Protein AF-A0A061DMD0-F1 (afdb_monomer_lite)

Sequence (232 aa):
MDLEENLESLSLQNSDQSQSRELWRMKVASNVFFIYDDEDGFANAIAQGLCPTPYPYNKVFELLHLGLREYDHKYLNLTGSVAQLRDEDNAKATMVMLHHLEPPILSHAINAVLAKIADAKRISSTVPSIVAPFLVPASKLKLEGGNLTTNSNKLPLYGIQVGPETDASRVIAAKTQKPPLSLQIHYEPLACFLQIVRAANLPTSIIVGQRSQSPFNEALIEDQEVIILWQL

pLDDT: mean 73.11, std 16.77, range [33.31, 92.12]

Structure (mmCIF, N/CA/C/O backbone):
data_AF-A0A061DMD0-F1
#
_entry.id   AF-A0A061DMD0-F1
#
loop_
_atom_site.group_PDB
_atom_site.id
_atom_site.type_symbol
_atom_site.label_atom_id
_atom_site.label_alt_id
_atom_site.label_comp_id
_atom_site.label_asym_id
_atom_site.label_entity_id
_atom_site.label_seq_id
_atom_site.pdbx_PDB_ins_code
_atom_site.Cartn_x
_atom_site.Cartn_y
_atom_site.Cartn_z
_atom_site.occupancy
_atom_site.B_iso_or_equiv
_atom_site.auth_seq_id
_atom_site.auth_comp_id
_atom_site.auth_asym_id
_atom_site.auth_atom_id
_atom_site.pdbx_PDB_model_num
ATOM 1 N N . MET A 1 1 ? 30.995 18.857 -55.456 1.00 42.03 1 MET A N 1
ATOM 2 C CA . MET A 1 1 ? 30.200 19.635 -54.471 1.00 42.03 1 MET A CA 1
ATOM 3 C C . MET A 1 1 ? 28.858 18.954 -54.466 1.00 42.03 1 MET A C 1
ATOM 5 O O . MET A 1 1 ? 27.963 19.316 -55.218 1.00 42.03 1 MET A O 1
ATOM 9 N N . ASP A 1 2 ? 28.837 17.855 -53.731 1.00 39.09 2 ASP A N 1
ATOM 10 C CA . ASP A 1 2 ? 27.902 16.755 -53.887 1.00 39.09 2 ASP A CA 1
ATOM 11 C C . ASP A 1 2 ? 26.799 16.923 -52.850 1.00 39.09 2 ASP A C 1
ATOM 13 O O . ASP A 1 2 ? 27.014 16.739 -51.655 1.00 39.09 2 ASP A O 1
ATOM 17 N N . LEU A 1 3 ? 25.628 17.368 -53.309 1.00 43.28 3 LEU A N 1
ATOM 18 C CA . LEU A 1 3 ? 24.438 17.500 -52.466 1.00 43.28 3 LEU A CA 1
ATOM 19 C C . LEU A 1 3 ? 23.626 16.198 -52.373 1.00 43.28 3 LEU A C 1
ATOM 21 O O . LEU A 1 3 ? 22.746 16.111 -51.523 1.00 43.28 3 LEU A O 1
ATOM 25 N N . GLU A 1 4 ? 23.922 15.184 -53.192 1.00 45.50 4 GLU A N 1
ATOM 26 C CA . GLU A 1 4 ? 23.162 13.923 -53.207 1.00 45.50 4 GLU A CA 1
ATOM 27 C C . GLU A 1 4 ? 23.753 12.836 -52.291 1.00 45.50 4 GLU A C 1
ATOM 29 O O . GLU A 1 4 ? 23.005 12.022 -51.756 1.00 45.50 4 GLU A O 1
ATOM 34 N N . GLU A 1 5 ? 25.052 12.880 -51.974 1.00 46.47 5 GLU A N 1
ATOM 35 C CA . GLU A 1 5 ? 25.692 11.907 -51.064 1.00 46.47 5 GLU A CA 1
ATOM 36 C C . GLU A 1 5 ? 25.329 12.123 -49.576 1.00 46.47 5 GLU A C 1
ATOM 38 O O . GLU A 1 5 ? 25.548 11.262 -48.720 1.00 46.47 5 GLU A O 1
ATOM 43 N N . ASN A 1 6 ? 24.722 13.270 -49.252 1.00 43.00 6 ASN A N 1
ATOM 44 C CA . ASN A 1 6 ? 24.356 13.646 -47.883 1.00 43.00 6 ASN A CA 1
ATOM 45 C C . ASN A 1 6 ? 22.937 13.195 -47.479 1.00 43.00 6 ASN A C 1
ATOM 47 O O . ASN A 1 6 ? 22.573 13.258 -46.307 1.00 43.00 6 ASN A O 1
ATOM 51 N N . LEU A 1 7 ? 22.114 12.742 -48.433 1.00 41.22 7 LEU A N 1
ATOM 52 C CA . LEU A 1 7 ? 20.742 12.294 -48.157 1.00 41.22 7 LEU A CA 1
ATOM 53 C C . LEU A 1 7 ? 20.663 10.795 -47.832 1.00 41.22 7 LEU A C 1
ATOM 55 O O . LEU A 1 7 ? 19.837 10.399 -47.010 1.00 41.22 7 LEU A O 1
ATOM 59 N N . GLU A 1 8 ? 21.562 9.968 -48.373 1.00 43.69 8 GLU A N 1
ATOM 60 C CA . GLU A 1 8 ? 21.640 8.546 -47.995 1.00 43.69 8 GLU A CA 1
ATOM 61 C C . GLU A 1 8 ? 22.365 8.317 -46.659 1.00 43.69 8 GLU A C 1
ATOM 63 O O . GLU A 1 8 ? 22.036 7.390 -45.917 1.00 43.69 8 GLU A O 1
ATOM 68 N N . SER A 1 9 ? 23.271 9.217 -46.272 1.00 41.38 9 SER A N 1
ATOM 69 C CA . SER A 1 9 ? 23.945 9.184 -44.966 1.00 41.38 9 SER A CA 1
ATOM 70 C C . SER A 1 9 ? 23.048 9.644 -43.803 1.00 41.38 9 SER A C 1
ATOM 72 O O . SER A 1 9 ? 23.274 9.238 -42.664 1.00 41.38 9 SER A O 1
ATOM 74 N N . LEU A 1 10 ? 21.965 10.385 -44.077 1.00 38.59 10 LEU A N 1
ATOM 75 C CA . LEU A 1 10 ? 20.919 10.728 -43.094 1.00 38.59 10 LEU A CA 1
ATOM 76 C C . LEU A 1 10 ? 19.815 9.658 -42.971 1.00 38.59 10 LEU A C 1
ATOM 78 O O . LEU A 1 10 ? 19.055 9.646 -41.999 1.00 38.59 10 LEU A O 1
ATOM 82 N N . SER A 1 11 ? 19.733 8.740 -43.935 1.00 42.56 11 SER A N 1
ATOM 83 C CA . SER A 1 11 ? 18.787 7.615 -43.949 1.00 42.56 11 SER A CA 1
ATOM 84 C C . SER A 1 11 ? 19.266 6.444 -43.074 1.00 42.56 11 SER A C 1
ATOM 86 O O . SER A 1 11 ? 18.465 5.798 -42.399 1.00 42.56 11 SER A O 1
ATOM 88 N N . LEU A 1 12 ? 20.584 6.229 -42.980 1.00 39.25 12 LEU A N 1
ATOM 89 C CA . LEU A 1 12 ? 21.189 5.129 -42.211 1.00 39.25 12 LEU A CA 1
ATOM 90 C C . LEU A 1 12 ? 21.507 5.457 -40.739 1.00 39.25 12 LEU A C 1
ATOM 92 O O . LEU A 1 12 ? 21.936 4.576 -40.003 1.00 39.25 12 LEU A O 1
ATOM 96 N N . GLN A 1 13 ? 21.255 6.687 -40.277 1.00 37.31 13 GLN A N 1
ATOM 97 C CA . GLN A 1 13 ? 21.389 7.070 -38.858 1.00 37.31 13 GLN A CA 1
ATOM 98 C C . GLN A 1 13 ? 20.059 7.131 -38.089 1.00 37.31 13 GLN A C 1
ATOM 100 O O . GLN A 1 13 ? 20.053 7.384 -36.886 1.00 37.31 13 GLN A O 1
ATOM 105 N N . ASN A 1 14 ? 18.929 6.839 -38.741 1.00 37.47 14 ASN A N 1
ATOM 106 C CA . ASN A 1 14 ? 17.609 6.838 -38.099 1.00 37.47 14 ASN A CA 1
ATOM 107 C C . ASN A 1 14 ? 17.104 5.442 -37.689 1.00 37.47 14 ASN A C 1
ATOM 109 O O . ASN A 1 14 ? 15.989 5.318 -37.178 1.00 37.47 14 ASN A O 1
ATOM 113 N N . SER A 1 15 ? 17.915 4.388 -37.834 1.00 39.62 15 SER A N 1
ATOM 114 C CA . SER A 1 15 ? 17.539 3.038 -37.391 1.00 39.62 15 SER A CA 1
ATOM 115 C C . SER A 1 15 ? 17.720 2.794 -35.886 1.00 39.62 15 SER A C 1
ATOM 117 O O . SER A 1 15 ? 17.078 1.889 -35.359 1.00 39.62 15 SER A O 1
ATOM 119 N N . ASP A 1 16 ? 18.476 3.633 -35.168 1.00 36.84 16 ASP A N 1
ATOM 120 C CA . ASP A 1 16 ? 18.688 3.476 -33.714 1.00 36.84 16 ASP A CA 1
ATOM 121 C C . ASP A 1 16 ? 17.752 4.330 -32.840 1.00 36.84 16 ASP A C 1
ATOM 123 O O . ASP A 1 16 ? 17.627 4.096 -31.638 1.00 36.84 16 ASP A O 1
ATOM 127 N N . GLN A 1 17 ? 16.990 5.267 -33.417 1.00 36.06 17 GLN A N 1
ATOM 128 C CA . GLN A 1 17 ? 15.976 6.030 -32.666 1.00 36.06 17 GLN A CA 1
ATOM 129 C C . GLN A 1 17 ? 14.610 5.340 -32.570 1.00 36.06 17 GLN A C 1
ATOM 131 O O . GLN A 1 17 ? 13.730 5.817 -31.852 1.00 36.06 17 GLN A O 1
ATOM 136 N N . SER A 1 18 ? 14.432 4.182 -33.211 1.00 34.62 18 SER A N 1
ATOM 137 C CA . SER A 1 18 ? 13.204 3.386 -33.068 1.00 34.62 18 SER A CA 1
ATOM 138 C C . SER A 1 18 ? 13.234 2.415 -31.879 1.00 34.62 18 SER A C 1
ATOM 140 O O . SER A 1 18 ? 12.196 1.858 -31.532 1.00 34.62 18 SER A O 1
ATOM 142 N N . GLN A 1 19 ? 14.376 2.266 -31.192 1.00 35.03 19 GLN A N 1
ATOM 143 C CA . GLN A 1 19 ? 14.466 1.541 -29.913 1.00 35.03 19 GLN A CA 1
ATOM 144 C C . GLN A 1 19 ? 14.279 2.452 -28.683 1.00 35.03 19 GLN A C 1
ATOM 146 O O . GLN A 1 19 ? 14.084 1.964 -27.575 1.00 35.03 19 GLN A O 1
ATOM 151 N N . SER A 1 20 ? 14.222 3.777 -28.868 1.00 38.88 20 SER A N 1
ATOM 152 C CA . SER A 1 20 ? 14.078 4.768 -27.784 1.00 38.88 20 SER A CA 1
ATOM 153 C C . SER A 1 20 ? 12.618 5.183 -27.510 1.00 38.88 20 SER A C 1
ATOM 155 O O . SER A 1 20 ? 12.319 6.303 -27.098 1.00 38.88 20 SER A O 1
ATOM 157 N N . ARG A 1 21 ? 11.671 4.270 -27.762 1.00 33.31 21 ARG A N 1
ATOM 158 C CA . ARG A 1 21 ? 10.257 4.387 -27.356 1.00 33.31 21 ARG A CA 1
ATOM 159 C C . ARG A 1 21 ? 9.753 3.176 -26.573 1.00 33.31 21 ARG A C 1
ATOM 161 O O . ARG A 1 21 ? 8.544 3.028 -26.391 1.00 33.31 21 ARG A O 1
ATOM 168 N N . GLU A 1 22 ? 10.644 2.365 -26.004 1.00 40.41 22 GLU A N 1
ATOM 169 C CA . GLU A 1 22 ? 10.291 1.780 -24.712 1.00 40.41 22 GLU A CA 1
ATOM 170 C C . GLU A 1 22 ? 10.249 2.941 -23.711 1.00 40.41 22 GLU A C 1
ATOM 172 O O . GLU A 1 22 ? 11.231 3.259 -23.050 1.00 40.41 22 GLU A O 1
ATOM 177 N N . LEU A 1 23 ? 9.101 3.635 -23.651 1.00 43.03 23 LEU A N 1
ATOM 178 C CA . LEU A 1 23 ? 8.676 4.366 -22.458 1.00 43.03 23 LEU A CA 1
ATOM 179 C C . LEU A 1 23 ? 9.085 3.488 -21.282 1.00 43.03 23 LEU A C 1
ATOM 181 O O . LEU A 1 23 ? 8.562 2.380 -21.199 1.00 43.03 23 LEU A O 1
ATOM 185 N N . TRP A 1 24 ? 10.050 3.922 -20.466 1.00 48.59 24 TRP A N 1
ATOM 186 C CA . TRP A 1 24 ? 10.548 3.159 -19.324 1.00 48.59 24 TRP A CA 1
ATOM 187 C C . TRP A 1 24 ? 9.355 2.667 -18.501 1.00 48.59 24 TRP A C 1
ATOM 189 O O . TRP A 1 24 ? 8.771 3.414 -17.716 1.00 48.59 24 TRP A O 1
ATOM 199 N N . ARG A 1 25 ? 8.926 1.424 -18.741 1.00 65.62 25 ARG A N 1
ATOM 200 C CA . ARG A 1 25 ? 7.822 0.824 -18.004 1.00 65.62 25 ARG A CA 1
ATOM 201 C C . ARG A 1 25 ? 8.434 0.214 -16.773 1.00 65.62 25 ARG A C 1
ATOM 203 O O . ARG A 1 25 ? 9.272 -0.684 -16.873 1.00 65.62 25 ARG A O 1
ATOM 210 N N . MET A 1 26 ? 7.975 0.703 -15.629 1.00 77.44 26 MET A N 1
ATOM 211 C CA . MET A 1 26 ? 8.241 0.094 -14.339 1.00 77.44 26 MET A CA 1
ATOM 212 C C . MET A 1 26 ? 8.029 -1.417 -14.452 1.00 77.44 26 MET A C 1
ATOM 214 O O . MET A 1 26 ? 7.045 -1.868 -15.043 1.00 77.44 26 MET A O 1
ATOM 218 N N . LYS A 1 27 ? 8.967 -2.200 -13.923 1.00 83.38 27 LYS A N 1
ATOM 219 C CA . LYS A 1 27 ? 8.805 -3.649 -13.800 1.00 83.38 27 LYS A CA 1
ATOM 220 C C . LYS A 1 27 ? 8.350 -3.966 -12.382 1.00 83.38 27 LYS A C 1
ATOM 222 O O . LYS A 1 27 ? 8.908 -3.417 -11.433 1.00 83.38 27 LYS A O 1
ATOM 227 N N . VAL A 1 28 ? 7.362 -4.844 -12.231 1.00 85.94 28 VAL A N 1
ATOM 228 C CA . VAL A 1 28 ? 6.838 -5.222 -10.907 1.00 85.94 28 VAL A CA 1
ATOM 229 C C . VAL A 1 28 ? 6.755 -6.734 -10.740 1.00 85.94 28 VAL A C 1
ATOM 231 O O . VAL A 1 28 ? 6.396 -7.469 -11.667 1.00 85.94 28 VAL A O 1
ATOM 234 N N . ALA A 1 29 ? 7.110 -7.193 -9.543 1.00 86.94 29 ALA A N 1
ATOM 235 C CA . ALA A 1 29 ? 6.880 -8.555 -9.083 1.00 86.94 29 ALA A CA 1
ATOM 236 C C . ALA A 1 29 ? 5.398 -8.774 -8.738 1.00 86.94 29 ALA A C 1
ATOM 238 O O . ALA A 1 29 ? 4.615 -7.829 -8.657 1.00 86.94 29 ALA A O 1
ATOM 239 N N . SER A 1 30 ? 5.021 -10.027 -8.480 1.00 86.75 30 SER A N 1
ATOM 240 C CA . SER A 1 30 ? 3.661 -10.373 -8.050 1.00 86.75 30 SER A CA 1
ATOM 241 C C . SER A 1 30 ? 3.287 -9.790 -6.688 1.00 86.75 30 SER A C 1
ATOM 243 O O . SER A 1 30 ? 2.110 -9.582 -6.432 1.00 86.75 30 SER A O 1
ATOM 245 N N . ASN A 1 31 ? 4.268 -9.539 -5.817 1.00 88.44 31 ASN A N 1
ATOM 246 C CA . ASN A 1 31 ? 4.056 -8.909 -4.518 1.00 88.44 31 ASN A CA 1
ATOM 247 C C . ASN A 1 31 ? 4.646 -7.504 -4.550 1.00 88.44 31 ASN A C 1
ATOM 249 O O . ASN A 1 31 ? 5.860 -7.338 -4.710 1.00 88.44 31 ASN A O 1
ATOM 253 N N . VAL A 1 32 ? 3.789 -6.504 -4.399 1.00 90.50 32 VAL A N 1
ATOM 254 C CA . VAL A 1 32 ? 4.171 -5.097 -4.387 1.00 90.50 32 VAL A CA 1
ATOM 255 C C . VAL A 1 32 ? 3.922 -4.533 -2.994 1.00 90.50 32 VAL A C 1
ATOM 257 O O . VAL A 1 32 ? 2.808 -4.598 -2.497 1.00 90.50 32 VAL A O 1
ATOM 260 N N . PHE A 1 33 ? 4.939 -3.970 -2.356 1.00 91.06 33 PHE A N 1
ATOM 261 C CA . PHE A 1 33 ? 4.812 -3.257 -1.090 1.00 91.06 33 PHE A CA 1
ATOM 262 C C . PHE A 1 33 ? 4.762 -1.762 -1.380 1.00 91.06 33 PHE A C 1
ATOM 264 O O . PHE A 1 33 ? 5.771 -1.183 -1.778 1.00 91.06 33 PHE A O 1
ATOM 271 N N . PHE A 1 34 ? 3.597 -1.143 -1.216 1.00 91.69 34 PHE A N 1
ATOM 272 C CA . PHE A 1 34 ? 3.473 0.310 -1.250 1.00 91.69 34 PHE A CA 1
ATOM 273 C C . PHE A 1 34 ? 3.799 0.846 0.142 1.00 91.69 34 PHE A C 1
ATOM 275 O O . PHE A 1 34 ? 3.091 0.545 1.098 1.00 91.69 34 PHE A O 1
ATOM 282 N N . ILE A 1 35 ? 4.870 1.619 0.262 1.00 89.81 35 ILE A N 1
ATOM 283 C CA . ILE A 1 35 ? 5.327 2.166 1.536 1.00 89.81 35 ILE A CA 1
ATOM 284 C C . ILE A 1 35 ? 5.194 3.681 1.482 1.00 89.81 35 ILE A C 1
ATOM 286 O O . ILE A 1 35 ? 5.785 4.338 0.625 1.00 89.81 35 ILE A O 1
ATOM 290 N N . TYR A 1 36 ? 4.414 4.224 2.405 1.00 88.81 36 TYR A N 1
ATOM 291 C CA . TYR A 1 36 ? 4.352 5.657 2.637 1.00 88.81 36 TYR A CA 1
ATOM 292 C C . TYR A 1 36 ? 5.439 6.046 3.634 1.00 88.81 36 TYR A C 1
ATOM 294 O O . TYR A 1 36 ? 5.498 5.455 4.706 1.00 88.81 36 TYR A O 1
ATOM 302 N N . ASP A 1 37 ? 6.300 6.988 3.263 1.00 84.56 37 ASP A N 1
ATOM 303 C CA . ASP A 1 37 ? 7.377 7.507 4.108 1.00 84.56 37 ASP A CA 1
ATOM 304 C C . ASP A 1 37 ? 6.797 8.454 5.163 1.00 84.56 37 ASP A C 1
ATOM 306 O O . ASP A 1 37 ? 6.599 9.638 4.897 1.00 84.56 37 ASP A O 1
ATOM 310 N N . ASP A 1 38 ? 6.445 7.910 6.328 1.00 77.94 38 ASP A N 1
ATOM 311 C CA . ASP A 1 38 ? 6.005 8.697 7.480 1.00 77.94 38 ASP A CA 1
ATOM 312 C C . ASP A 1 38 ? 7.178 9.334 8.241 1.00 77.94 38 ASP A C 1
ATOM 314 O O . ASP A 1 38 ? 8.321 8.876 8.192 1.00 77.94 38 ASP A O 1
ATOM 318 N N . GLU A 1 39 ? 6.878 10.406 8.977 1.00 74.69 39 GLU A N 1
ATOM 319 C CA . GLU A 1 39 ? 7.860 11.117 9.808 1.00 74.69 39 GLU A CA 1
ATOM 320 C C . GLU A 1 39 ? 8.399 10.252 10.964 1.00 74.69 39 GLU A C 1
ATOM 322 O O . GLU A 1 39 ? 9.491 10.508 11.474 1.00 74.69 39 GLU A O 1
ATOM 327 N N . ASP A 1 40 ? 7.666 9.200 11.341 1.00 72.44 40 ASP A N 1
ATOM 328 C CA . ASP A 1 40 ? 7.983 8.298 12.452 1.00 72.44 40 ASP A CA 1
ATOM 329 C C . ASP A 1 40 ? 9.009 7.211 12.069 1.00 72.44 40 ASP A C 1
ATOM 331 O O . ASP A 1 40 ? 9.483 6.447 12.919 1.00 72.44 40 ASP A O 1
ATOM 335 N N . GLY A 1 41 ? 9.395 7.138 10.790 1.00 78.69 41 GLY A N 1
ATOM 336 C CA . GLY A 1 41 ? 10.409 6.218 10.280 1.00 78.69 41 GLY A CA 1
ATOM 337 C C . GLY A 1 41 ? 9.942 4.764 10.163 1.00 78.69 41 GLY A C 1
ATOM 338 O O . GLY A 1 41 ? 10.773 3.866 9.968 1.00 78.69 41 GLY A O 1
ATOM 339 N N . PHE A 1 42 ? 8.636 4.499 10.242 1.00 81.62 42 PHE A N 1
ATOM 340 C CA . PHE A 1 42 ? 8.084 3.151 10.095 1.00 81.62 42 PHE A CA 1
ATOM 341 C C . PHE A 1 42 ? 8.305 2.608 8.677 1.00 81.62 42 PHE A C 1
ATOM 343 O O . PHE A 1 42 ? 8.670 1.441 8.504 1.00 81.62 42 PHE A O 1
ATOM 350 N N . ALA A 1 43 ? 8.240 3.478 7.671 1.00 81.38 43 ALA A N 1
ATOM 351 C CA . ALA A 1 43 ? 8.640 3.173 6.300 1.00 81.38 43 ALA A CA 1
ATOM 352 C C . ALA A 1 43 ? 10.060 2.608 6.188 1.00 81.38 43 ALA A C 1
ATOM 354 O O . ALA A 1 43 ? 10.290 1.587 5.532 1.00 81.38 43 ALA A O 1
ATOM 355 N N . ASN A 1 44 ? 11.016 3.250 6.861 1.00 81.94 44 ASN A N 1
ATOM 356 C CA . ASN A 1 44 ? 12.408 2.818 6.884 1.00 81.94 44 ASN A CA 1
ATOM 357 C C . ASN A 1 44 ? 12.558 1.476 7.619 1.00 81.94 44 ASN A C 1
ATOM 359 O O . ASN A 1 44 ? 13.293 0.605 7.155 1.00 81.94 44 ASN A O 1
ATOM 363 N N . ALA A 1 45 ? 11.820 1.265 8.714 1.00 83.81 45 ALA A N 1
ATOM 364 C CA . ALA A 1 45 ? 11.815 -0.009 9.434 1.00 83.81 45 ALA A CA 1
ATOM 365 C C . ALA A 1 45 ? 11.291 -1.168 8.565 1.00 83.81 45 ALA A C 1
ATOM 367 O O . ALA A 1 45 ? 11.914 -2.232 8.523 1.00 83.81 45 ALA A O 1
ATOM 368 N N . ILE A 1 46 ? 10.201 -0.962 7.815 1.00 81.88 46 ILE A N 1
ATOM 369 C CA . ILE A 1 46 ? 9.694 -1.959 6.859 1.00 81.88 46 ILE A CA 1
ATOM 370 C C . ILE A 1 46 ? 10.711 -2.189 5.743 1.00 81.88 46 ILE A C 1
ATOM 372 O O . ILE A 1 46 ? 11.018 -3.336 5.422 1.00 81.88 46 ILE A O 1
ATOM 376 N N . ALA A 1 47 ? 11.265 -1.118 5.170 1.00 78.94 47 ALA A N 1
ATOM 377 C CA . ALA A 1 47 ? 12.258 -1.223 4.109 1.00 78.94 47 ALA A CA 1
ATOM 378 C C . ALA A 1 47 ? 13.488 -2.031 4.553 1.00 78.94 47 ALA A C 1
ATOM 380 O O . ALA A 1 47 ? 13.991 -2.845 3.778 1.00 78.94 47 ALA A O 1
ATOM 381 N N . GLN A 1 48 ? 13.943 -1.853 5.796 1.00 79.00 48 GLN A N 1
ATOM 382 C CA . GLN A 1 48 ? 15.020 -2.646 6.390 1.00 79.00 48 GLN A CA 1
ATOM 383 C C . GLN A 1 48 ? 14.600 -4.094 6.654 1.00 79.00 48 GLN A C 1
ATOM 385 O O . GLN A 1 48 ? 15.336 -5.009 6.296 1.00 79.00 48 GLN A O 1
ATOM 390 N N . GLY A 1 49 ? 13.411 -4.327 7.216 1.00 77.06 49 GLY A N 1
ATOM 391 C CA . GLY A 1 49 ? 12.899 -5.677 7.477 1.00 77.06 49 GLY A CA 1
ATOM 392 C C . GLY A 1 49 ? 12.703 -6.508 6.204 1.00 77.06 49 GLY A C 1
ATOM 393 O O . GLY A 1 49 ? 12.962 -7.710 6.198 1.00 77.06 49 GLY A O 1
ATOM 394 N N . LEU A 1 50 ? 12.312 -5.862 5.102 1.00 73.69 50 LEU A N 1
ATOM 395 C CA . LEU A 1 50 ? 12.213 -6.478 3.775 1.00 73.69 50 LEU A CA 1
ATOM 396 C C . LEU A 1 50 ? 13.579 -6.642 3.079 1.00 73.69 50 LEU A C 1
ATOM 398 O O . LEU A 1 50 ? 13.649 -7.285 2.032 1.00 73.69 50 LEU A O 1
ATOM 402 N N . CYS A 1 51 ? 14.659 -6.097 3.650 1.00 68.75 51 CYS A N 1
ATOM 403 C CA . CYS A 1 51 ? 16.034 -6.207 3.158 1.00 68.75 51 CYS A CA 1
ATOM 404 C C . CYS A 1 51 ? 16.926 -6.958 4.172 1.00 68.75 51 CYS A C 1
ATOM 406 O O . CYS A 1 51 ? 17.778 -6.337 4.811 1.00 68.75 51 CYS A O 1
ATOM 408 N N . PRO A 1 52 ? 16.775 -8.285 4.341 1.00 59.16 52 PRO A N 1
ATOM 409 C CA . PRO A 1 52 ? 17.569 -9.025 5.314 1.00 59.16 52 PRO A CA 1
ATOM 410 C C . PRO A 1 52 ? 19.058 -9.016 4.941 1.00 59.16 52 PRO A C 1
ATOM 412 O O . PRO A 1 52 ? 19.450 -9.408 3.841 1.00 59.16 52 PRO A O 1
ATOM 415 N N . THR A 1 53 ? 19.903 -8.604 5.886 1.00 57.03 53 THR A N 1
ATOM 416 C CA . THR A 1 53 ? 21.356 -8.803 5.829 1.00 57.03 53 THR A CA 1
ATOM 417 C C . THR A 1 53 ? 21.762 -10.019 6.673 1.00 57.03 53 THR A C 1
ATOM 419 O O . THR A 1 53 ? 21.297 -10.102 7.812 1.00 57.03 53 THR A O 1
ATOM 422 N N . PRO A 1 54 ? 22.662 -10.912 6.199 1.00 58.94 54 PRO A N 1
ATOM 423 C CA . PRO A 1 54 ? 23.415 -10.850 4.940 1.00 58.94 54 PRO A CA 1
ATOM 424 C C . PRO A 1 54 ? 22.957 -11.886 3.877 1.00 58.94 54 PRO A C 1
ATOM 426 O O . PRO A 1 54 ? 22.911 -13.070 4.180 1.00 58.94 54 PRO A O 1
ATOM 429 N N . TYR A 1 55 ? 22.751 -11.430 2.624 1.00 56.62 55 TYR A N 1
ATOM 430 C CA . TYR A 1 55 ? 22.636 -12.178 1.335 1.00 56.62 55 TYR A CA 1
ATOM 431 C C . TYR A 1 55 ? 21.496 -13.230 1.176 1.00 56.62 55 TYR A C 1
ATOM 433 O O . TYR A 1 55 ? 21.092 -13.834 2.164 1.00 56.62 55 TYR A O 1
ATOM 441 N N . PRO A 1 56 ? 20.937 -13.481 -0.047 1.00 56.12 56 PRO A N 1
ATOM 442 C CA . PRO A 1 56 ? 21.504 -13.257 -1.387 1.00 56.12 56 PRO A CA 1
ATOM 443 C C . PRO A 1 56 ? 20.731 -12.286 -2.308 1.00 56.12 56 PRO A C 1
ATOM 445 O O . PRO A 1 56 ? 20.861 -12.366 -3.527 1.00 56.12 56 PRO A O 1
ATOM 448 N N . TYR A 1 57 ? 19.909 -11.382 -1.772 1.00 61.19 57 TYR A N 1
ATOM 449 C CA . TYR A 1 57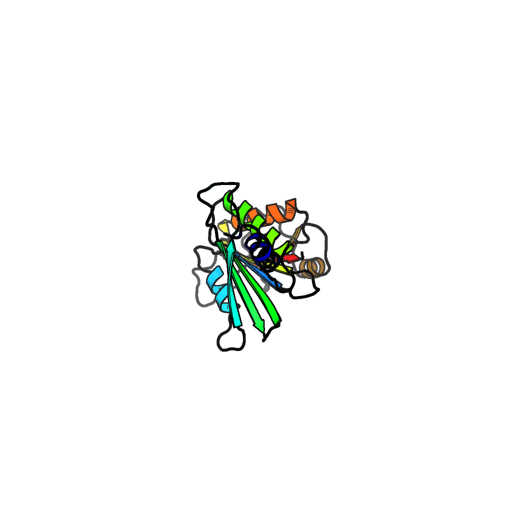 ? 19.049 -10.556 -2.624 1.00 61.19 57 TYR A CA 1
ATOM 450 C C . TYR A 1 57 ? 19.736 -9.286 -3.146 1.00 61.19 57 TYR A C 1
ATOM 452 O O . TYR A 1 57 ? 20.262 -8.489 -2.368 1.00 61.19 57 TYR A O 1
ATOM 460 N N . ASN A 1 58 ? 19.668 -9.053 -4.461 1.00 63.06 58 ASN A N 1
ATOM 461 C CA . ASN A 1 58 ? 20.135 -7.807 -5.078 1.00 63.06 58 ASN A CA 1
ATOM 462 C C . ASN A 1 58 ? 19.044 -6.732 -5.004 1.00 63.06 58 ASN A C 1
ATOM 464 O O . ASN A 1 58 ? 17.911 -6.975 -5.428 1.00 63.06 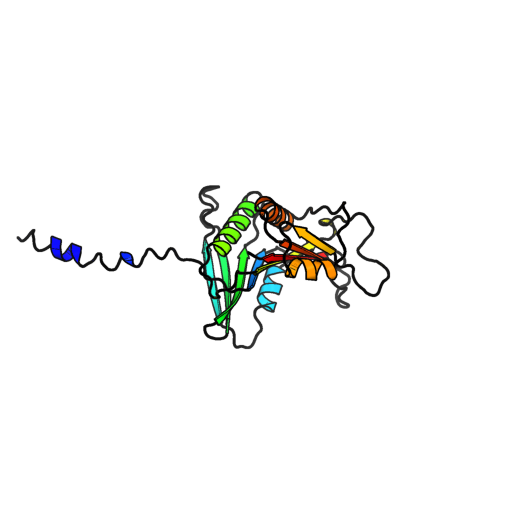58 ASN A O 1
ATOM 468 N N . LYS A 1 59 ? 19.399 -5.535 -4.514 1.00 67.19 59 LYS A N 1
ATOM 4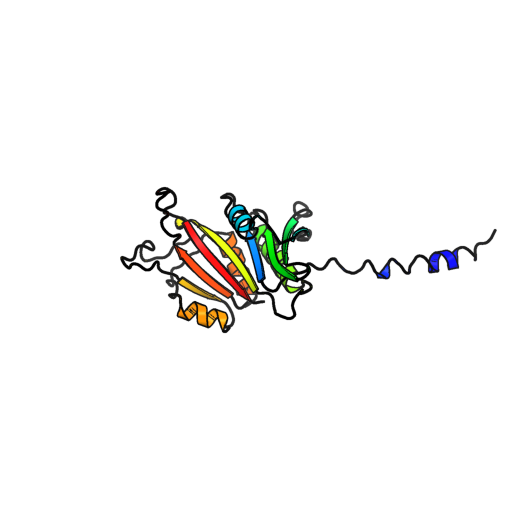69 C CA . LYS A 1 59 ? 18.523 -4.356 -4.513 1.00 67.19 59 LYS A CA 1
ATOM 470 C C . LYS A 1 59 ? 18.803 -3.508 -5.748 1.00 67.19 59 LYS A C 1
ATOM 472 O O . LYS A 1 59 ? 19.868 -2.910 -5.865 1.00 67.19 59 LYS A O 1
ATOM 477 N N . VAL A 1 60 ? 17.829 -3.429 -6.647 1.00 69.31 60 VAL A N 1
ATOM 478 C CA . VAL A 1 60 ? 17.852 -2.466 -7.758 1.00 69.31 60 VAL A CA 1
ATOM 479 C C . VAL A 1 60 ? 17.007 -1.272 -7.350 1.00 69.31 60 VAL A C 1
ATOM 481 O O . VAL A 1 60 ? 15.822 -1.451 -7.082 1.00 69.31 60 VAL A O 1
ATOM 484 N N . PHE A 1 61 ? 17.629 -0.096 -7.257 1.00 72.06 61 PHE A N 1
ATOM 485 C CA . PHE A 1 61 ? 16.957 1.162 -6.948 1.00 72.06 61 PHE A CA 1
ATOM 486 C C . PHE A 1 61 ? 16.676 1.932 -8.235 1.00 72.06 61 PHE A C 1
ATOM 488 O O . PHE A 1 61 ? 17.589 2.180 -9.023 1.00 72.06 61 PHE A O 1
ATOM 495 N N . GLU A 1 62 ? 15.427 2.337 -8.421 1.00 77.81 62 GLU A N 1
ATOM 496 C CA . GLU A 1 62 ? 14.988 3.156 -9.545 1.00 77.81 62 GLU A CA 1
ATOM 497 C C . GLU A 1 62 ? 14.176 4.347 -9.032 1.00 77.81 62 GLU A C 1
ATOM 499 O O . GLU A 1 62 ? 13.396 4.235 -8.083 1.00 77.81 62 GLU A O 1
ATOM 504 N N . LEU A 1 63 ? 14.358 5.503 -9.666 1.00 78.75 63 LEU A N 1
ATOM 505 C CA . LEU A 1 63 ? 13.598 6.708 -9.358 1.00 78.75 63 LEU A CA 1
ATOM 506 C C . LEU A 1 63 ? 12.252 6.662 -10.093 1.00 78.75 63 LEU A C 1
ATOM 508 O O . LEU A 1 63 ? 12.205 6.481 -11.311 1.00 78.75 63 LEU A O 1
ATOM 512 N N . LEU A 1 64 ? 11.150 6.851 -9.370 1.00 80.75 64 LEU A N 1
ATOM 513 C CA . LEU A 1 64 ? 9.805 6.819 -9.939 1.00 80.75 64 LEU A CA 1
ATOM 514 C C . LEU A 1 64 ? 9.295 8.235 -10.187 1.00 80.75 64 LEU A C 1
ATOM 516 O O . LEU A 1 64 ? 8.785 8.884 -9.278 1.00 80.75 64 LEU A O 1
ATOM 520 N N . HIS A 1 65 ? 9.373 8.707 -11.427 1.00 81.88 65 HIS A N 1
ATOM 521 C CA . HIS A 1 65 ? 8.783 9.993 -11.798 1.00 81.88 65 HIS A CA 1
ATOM 522 C C . HIS A 1 65 ? 7.255 9.909 -11.798 1.00 81.88 65 HIS A C 1
ATOM 524 O O . HIS A 1 65 ? 6.672 9.196 -12.621 1.00 81.88 65 HIS A O 1
ATOM 530 N N . LEU A 1 66 ? 6.602 10.658 -10.904 1.00 80.75 66 LEU A N 1
ATOM 531 C CA . LEU A 1 66 ? 5.142 10.630 -10.751 1.00 80.75 66 LEU A CA 1
ATOM 532 C C . LEU A 1 66 ? 4.409 11.431 -11.831 1.00 80.75 66 LEU A C 1
ATOM 534 O O . LEU A 1 66 ? 3.246 11.155 -12.102 1.00 80.75 66 LEU A O 1
ATOM 538 N N . GLY A 1 67 ? 5.095 12.365 -12.497 1.00 73.12 67 GLY A N 1
ATOM 539 C CA . GLY A 1 67 ? 4.546 13.078 -13.653 1.00 73.12 67 GLY A CA 1
ATOM 540 C C . GLY A 1 67 ? 3.372 14.001 -13.315 1.00 73.12 67 GLY A C 1
ATOM 541 O O . GLY A 1 67 ? 2.526 14.238 -14.165 1.00 73.12 67 GLY A O 1
ATOM 542 N N . LEU A 1 68 ? 3.324 14.561 -12.101 1.00 72.88 68 LEU A N 1
ATOM 543 C CA . LEU A 1 68 ? 2.225 15.413 -11.614 1.00 72.88 68 LEU A CA 1
ATOM 544 C C . LEU A 1 68 ? 2.272 16.861 -12.148 1.00 72.88 68 LEU A C 1
ATOM 546 O O . LEU A 1 68 ? 1.753 17.785 -11.521 1.00 72.88 68 LEU A O 1
ATOM 550 N N . ARG A 1 69 ? 2.889 17.065 -13.320 1.00 65.94 69 ARG A N 1
ATOM 551 C CA . ARG A 1 69 ? 3.108 18.379 -13.949 1.00 65.94 69 ARG A CA 1
ATOM 552 C C . ARG A 1 69 ? 1.806 19.138 -14.199 1.00 65.94 69 ARG A C 1
ATOM 554 O O . ARG A 1 69 ? 1.795 20.362 -14.138 1.00 65.94 69 ARG A O 1
ATOM 561 N N . GLU A 1 70 ? 0.737 18.410 -14.497 1.00 64.06 70 GLU A N 1
ATOM 562 C CA . GLU A 1 70 ? -0.575 18.973 -14.827 1.00 64.06 70 GLU A CA 1
ATOM 563 C C . GLU A 1 70 ? -1.266 19.622 -13.617 1.00 64.06 70 GLU A C 1
ATOM 565 O O . GLU A 1 70 ? -2.172 20.429 -13.801 1.00 64.06 70 GLU A O 1
ATOM 570 N N . TYR A 1 71 ? -0.808 19.329 -12.393 1.00 64.94 71 TYR A N 1
ATOM 571 C CA . TYR A 1 71 ? -1.394 19.857 -11.160 1.00 64.94 71 TYR A CA 1
ATOM 572 C C . TYR A 1 71 ? -0.673 21.105 -10.642 1.00 64.94 71 TYR A C 1
ATOM 574 O O . TYR A 1 71 ? -1.326 22.070 -10.253 1.00 64.94 71 TYR A O 1
ATOM 582 N N . ASP A 1 72 ? 0.664 21.107 -10.632 1.00 64.00 72 ASP A N 1
ATOM 583 C CA . ASP A 1 72 ? 1.472 22.278 -10.278 1.00 64.00 72 ASP A CA 1
ATOM 584 C C . ASP A 1 72 ? 2.923 22.082 -10.749 1.00 64.00 72 ASP A C 1
ATOM 586 O O . ASP A 1 72 ? 3.514 21.008 -10.600 1.00 64.00 72 ASP A O 1
ATOM 590 N N . HIS A 1 73 ? 3.539 23.146 -11.263 1.00 67.38 73 HIS A N 1
ATOM 591 C CA . HIS A 1 73 ? 4.931 23.122 -11.710 1.00 67.38 73 HIS A CA 1
ATOM 592 C C . HIS A 1 73 ? 5.904 22.887 -10.545 1.00 67.38 73 HIS A C 1
ATOM 594 O O . HIS A 1 73 ? 6.992 22.351 -10.765 1.00 67.38 73 HIS A O 1
ATOM 600 N N . LYS A 1 74 ? 5.510 23.204 -9.302 1.00 67.50 74 LYS A N 1
ATOM 601 C CA . LYS A 1 74 ? 6.328 22.933 -8.105 1.00 67.50 74 LYS A CA 1
ATOM 602 C C . LYS A 1 74 ? 6.505 21.438 -7.807 1.00 67.50 74 LYS A C 1
ATOM 604 O O . LYS A 1 74 ? 7.406 21.069 -7.063 1.00 67.50 74 LYS A O 1
ATOM 609 N N . TYR A 1 75 ? 5.691 20.581 -8.424 1.00 66.38 75 TYR A N 1
ATOM 610 C CA . TYR A 1 75 ? 5.718 19.128 -8.245 1.00 66.38 75 TYR A CA 1
ATOM 611 C C . TYR A 1 75 ? 6.306 18.367 -9.434 1.00 66.38 75 TYR A C 1
ATOM 613 O O . TYR A 1 75 ? 6.244 17.138 -9.481 1.00 66.38 75 TYR A O 1
ATOM 621 N N . LEU A 1 76 ? 6.916 19.083 -10.383 1.00 60.97 76 LEU A N 1
ATOM 622 C CA . LEU A 1 76 ? 7.548 18.504 -11.570 1.00 60.97 76 LEU A CA 1
ATOM 623 C C . LEU A 1 76 ? 8.594 17.430 -11.221 1.00 60.97 76 LEU A C 1
ATOM 625 O O . LEU A 1 76 ? 8.739 16.449 -11.946 1.00 60.97 76 LEU A O 1
ATOM 629 N N . ASN A 1 77 ? 9.268 17.603 -10.082 1.00 64.62 77 ASN A N 1
ATOM 630 C CA . ASN A 1 77 ? 10.331 16.724 -9.602 1.00 64.62 77 ASN A CA 1
ATOM 631 C C . ASN A 1 77 ? 9.869 15.784 -8.481 1.00 64.62 77 ASN A C 1
ATOM 633 O O . ASN A 1 77 ? 10.714 15.236 -7.778 1.00 64.62 77 ASN A O 1
ATOM 637 N N . LEU A 1 78 ? 8.555 15.599 -8.283 1.00 72.50 78 LEU A N 1
ATOM 638 C CA . LEU A 1 78 ? 8.085 14.601 -7.328 1.00 72.50 78 LEU A CA 1
ATOM 639 C C . LEU A 1 78 ? 8.462 13.204 -7.812 1.00 72.50 78 LEU A C 1
ATOM 641 O O . LEU A 1 78 ? 7.997 12.714 -8.849 1.00 72.50 78 LEU A O 1
ATOM 645 N N . THR A 1 79 ? 9.322 12.579 -7.023 1.00 73.06 79 THR A N 1
ATOM 646 C CA . THR A 1 79 ? 9.870 11.260 -7.281 1.00 73.06 79 THR A CA 1
ATOM 647 C C . THR A 1 79 ? 9.530 10.348 -6.122 1.00 73.06 79 THR A C 1
ATOM 649 O O . THR A 1 79 ? 9.736 10.716 -4.971 1.00 73.06 79 THR A O 1
ATOM 652 N N . GLY A 1 80 ? 9.023 9.161 -6.424 1.00 82.25 80 GLY A N 1
ATOM 653 C CA . GLY A 1 80 ? 9.101 8.037 -5.499 1.00 82.25 80 GLY A CA 1
ATOM 654 C C . GLY A 1 80 ? 10.396 7.264 -5.718 1.00 82.25 80 GLY A C 1
ATOM 655 O O . GLY A 1 80 ? 11.190 7.580 -6.612 1.00 82.25 80 GLY A O 1
ATOM 656 N N . SER A 1 81 ? 10.571 6.193 -4.959 1.00 84.06 81 SER A N 1
ATOM 657 C CA . SER A 1 81 ? 11.600 5.203 -5.251 1.00 84.06 81 SER A CA 1
ATOM 658 C C . SER A 1 81 ? 11.014 3.813 -5.400 1.00 84.06 81 SER A C 1
ATOM 660 O O . SER A 1 81 ? 10.021 3.458 -4.769 1.00 84.06 81 SER A O 1
ATOM 662 N N . VAL A 1 82 ? 11.630 3.021 -6.265 1.00 86.19 82 VAL A N 1
ATOM 663 C CA . VAL A 1 82 ? 11.309 1.614 -6.454 1.00 86.19 82 VAL A CA 1
ATOM 664 C C . VAL A 1 82 ? 12.537 0.812 -6.085 1.00 86.19 82 VAL A C 1
ATOM 666 O O . VAL A 1 82 ? 13.632 1.074 -6.573 1.00 86.19 82 VAL A O 1
ATOM 669 N N . ALA A 1 83 ? 12.348 -0.176 -5.225 1.00 85.06 83 ALA A N 1
ATOM 670 C CA . ALA A 1 83 ? 13.359 -1.160 -4.906 1.00 85.06 83 ALA A CA 1
ATOM 671 C C . ALA A 1 83 ? 12.824 -2.553 -5.213 1.00 85.06 83 ALA A C 1
ATOM 673 O O . ALA A 1 83 ? 11.745 -2.926 -4.762 1.00 85.06 83 ALA A O 1
ATOM 674 N N . GLN A 1 84 ? 13.576 -3.348 -5.962 1.00 83.88 84 GLN A N 1
ATOM 675 C CA . GLN A 1 84 ? 13.213 -4.743 -6.204 1.00 83.88 84 GLN A CA 1
ATOM 676 C C . GLN A 1 84 ? 14.053 -5.672 -5.343 1.00 83.88 84 GLN A C 1
ATOM 678 O O . GLN A 1 84 ? 15.272 -5.526 -5.296 1.00 83.88 84 GLN A O 1
ATOM 683 N N . LEU A 1 85 ? 13.391 -6.641 -4.713 1.00 80.25 85 LEU A N 1
ATOM 684 C CA . LEU A 1 85 ? 14.040 -7.765 -4.054 1.00 80.25 85 LEU A CA 1
ATOM 685 C C . LEU A 1 85 ? 14.134 -8.911 -5.062 1.00 80.25 85 LEU A C 1
ATOM 687 O O . LEU A 1 85 ? 13.103 -9.459 -5.471 1.00 80.25 85 LEU A O 1
ATOM 691 N N . ARG A 1 86 ? 15.353 -9.252 -5.483 1.00 76.75 86 ARG A N 1
ATOM 692 C CA . ARG A 1 86 ? 15.594 -10.290 -6.493 1.00 76.75 86 ARG A CA 1
ATOM 693 C C . ARG A 1 86 ? 16.375 -11.463 -5.938 1.00 76.75 86 ARG A C 1
ATOM 695 O O . ARG A 1 86 ? 17.390 -11.261 -5.286 1.00 76.75 86 ARG A O 1
ATOM 702 N N . ASP A 1 87 ? 15.890 -12.656 -6.233 1.00 75.62 87 ASP A N 1
ATOM 703 C CA . ASP A 1 87 ? 16.592 -13.925 -6.069 1.00 75.62 87 ASP A CA 1
ATOM 704 C C . ASP A 1 87 ? 17.149 -14.289 -7.446 1.00 75.62 87 ASP A C 1
ATOM 706 O O . ASP A 1 87 ? 16.377 -14.617 -8.352 1.00 75.62 87 ASP A O 1
ATOM 710 N N . GLU A 1 88 ? 18.453 -14.094 -7.641 1.00 75.00 88 GLU A N 1
ATOM 711 C CA . GLU A 1 88 ? 19.080 -14.101 -8.971 1.00 75.00 88 GLU A CA 1
ATOM 712 C C . GLU A 1 88 ? 18.369 -13.110 -9.927 1.00 75.00 88 GLU A C 1
ATOM 714 O O . GLU A 1 88 ? 18.305 -11.910 -9.637 1.00 75.00 88 GLU A O 1
ATOM 719 N N . ASP A 1 89 ? 17.797 -13.590 -11.037 1.00 70.56 89 ASP A N 1
ATOM 720 C CA . ASP A 1 89 ? 17.030 -12.783 -12.001 1.00 70.56 89 ASP A CA 1
ATOM 721 C C . ASP A 1 89 ? 15.524 -12.703 -11.683 1.00 70.56 89 ASP A C 1
ATOM 723 O O . ASP A 1 89 ? 14.779 -11.947 -12.318 1.00 70.56 89 ASP A O 1
ATOM 727 N N . ASN A 1 90 ? 15.052 -13.440 -10.674 1.00 73.56 90 ASN A N 1
ATOM 728 C CA . ASN A 1 90 ? 13.637 -13.511 -10.323 1.00 73.56 90 ASN A CA 1
ATOM 729 C C . ASN A 1 90 ? 13.277 -12.472 -9.255 1.00 73.56 90 ASN A C 1
ATOM 731 O O . ASN A 1 90 ? 13.643 -12.595 -8.084 1.00 73.56 90 ASN A O 1
ATOM 735 N N . ALA A 1 91 ? 12.486 -11.465 -9.627 1.00 76.62 91 ALA A N 1
ATOM 736 C CA . ALA A 1 91 ? 11.950 -10.509 -8.662 1.00 76.62 91 ALA A CA 1
ATOM 737 C C . ALA A 1 91 ? 10.886 -11.166 -7.767 1.00 76.62 91 ALA A C 1
ATOM 739 O O . ALA A 1 91 ? 9.819 -11.563 -8.237 1.00 76.62 91 ALA A O 1
ATOM 740 N N . LYS A 1 92 ? 11.168 -11.255 -6.464 1.00 82.12 92 LYS A N 1
ATOM 741 C CA . LYS A 1 92 ? 10.266 -11.828 -5.450 1.00 82.12 92 LYS A CA 1
ATOM 742 C C . LYS A 1 92 ? 9.278 -10.796 -4.922 1.00 82.12 92 LYS A C 1
ATOM 744 O O . LYS A 1 92 ? 8.114 -11.116 -4.683 1.00 82.12 92 LYS A O 1
ATOM 749 N N . ALA A 1 93 ? 9.747 -9.562 -4.762 1.00 85.56 93 ALA A N 1
ATOM 750 C CA . ALA A 1 93 ? 8.945 -8.444 -4.297 1.00 85.56 93 ALA A CA 1
ATOM 751 C C . ALA A 1 93 ? 9.399 -7.133 -4.943 1.00 85.56 93 ALA A C 1
ATOM 753 O O . ALA A 1 93 ? 10.558 -6.968 -5.333 1.00 85.56 93 ALA A O 1
ATOM 754 N N . THR A 1 94 ? 8.477 -6.186 -5.061 1.00 88.62 94 THR A N 1
A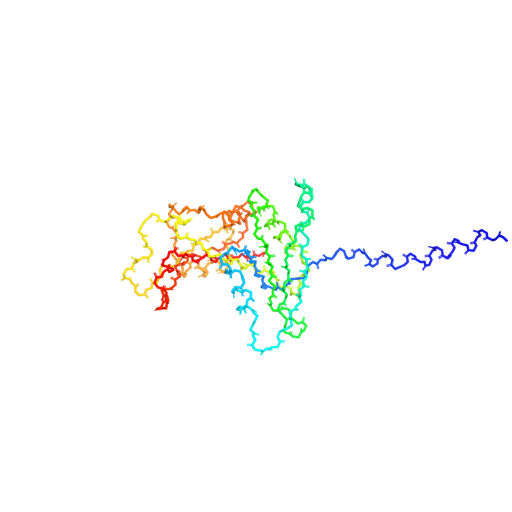TOM 755 C CA . THR A 1 94 ? 8.763 -4.811 -5.474 1.00 88.62 94 THR A CA 1
ATOM 756 C C . THR A 1 94 ? 8.274 -3.871 -4.394 1.00 88.62 94 THR A C 1
ATOM 758 O O . THR A 1 94 ? 7.104 -3.876 -4.055 1.00 88.62 94 THR A O 1
ATOM 761 N N . MET A 1 95 ? 9.164 -3.068 -3.845 1.00 89.50 95 MET A N 1
ATOM 762 C CA . MET A 1 95 ? 8.846 -2.025 -2.889 1.00 89.50 95 MET A CA 1
ATOM 763 C C . MET A 1 95 ? 8.748 -0.701 -3.637 1.00 89.50 95 MET A C 1
ATOM 765 O O . MET A 1 95 ? 9.653 -0.354 -4.392 1.00 89.50 95 MET A O 1
ATOM 769 N N . VAL A 1 96 ? 7.655 0.021 -3.439 1.00 90.19 96 VAL A N 1
ATOM 770 C CA . VAL A 1 96 ? 7.420 1.344 -4.010 1.00 90.19 96 VAL A CA 1
ATOM 771 C C . VAL A 1 96 ? 7.245 2.302 -2.854 1.00 90.19 96 VAL A C 1
ATOM 773 O O . VAL A 1 96 ? 6.261 2.210 -2.127 1.00 90.19 96 VAL A O 1
ATOM 776 N N . MET A 1 97 ? 8.216 3.186 -2.665 1.00 88.25 97 MET A N 1
ATOM 777 C CA . MET A 1 97 ? 8.203 4.165 -1.591 1.00 88.25 97 MET A CA 1
ATOM 778 C C . MET A 1 97 ? 7.747 5.515 -2.131 1.00 88.25 97 MET A C 1
ATOM 780 O O . MET A 1 97 ? 8.307 6.027 -3.108 1.00 88.25 97 MET A O 1
ATOM 784 N N . LEU A 1 98 ? 6.742 6.087 -1.479 1.00 88.81 98 LEU A N 1
ATOM 785 C CA . LEU A 1 98 ? 6.285 7.446 -1.712 1.00 88.81 98 LEU A CA 1
ATOM 786 C C . LEU A 1 98 ? 6.728 8.309 -0.533 1.00 88.81 98 LEU A C 1
ATOM 788 O O . LEU A 1 98 ? 6.331 8.033 0.595 1.00 88.81 98 LEU A O 1
ATOM 792 N N . HIS A 1 99 ? 7.533 9.336 -0.802 1.00 82.88 99 HIS A N 1
ATOM 793 C CA . HIS A 1 99 ? 7.923 10.301 0.225 1.00 82.88 99 HIS A CA 1
ATOM 794 C C . HIS A 1 99 ? 6.707 11.045 0.786 1.00 82.88 99 HIS A C 1
ATOM 796 O O . HIS A 1 99 ? 5.695 11.168 0.090 1.00 82.88 99 HIS A O 1
ATOM 802 N N . HIS A 1 100 ? 6.824 11.553 2.016 1.00 84.19 100 HIS A N 1
ATOM 803 C CA . HIS A 1 100 ? 5.767 12.327 2.669 1.00 84.19 100 HIS A CA 1
ATOM 804 C C . HIS A 1 100 ? 5.249 13.451 1.764 1.00 84.19 100 HIS A C 1
ATOM 806 O O . HIS A 1 100 ? 6.026 14.234 1.207 1.00 84.19 100 HIS A O 1
ATOM 812 N N . LEU A 1 101 ? 3.926 13.527 1.613 1.00 84.69 101 LEU A N 1
ATOM 813 C CA . LEU A 1 101 ? 3.247 14.552 0.827 1.00 84.69 101 LEU A CA 1
ATOM 814 C C . LEU A 1 101 ? 1.972 14.987 1.533 1.00 84.69 101 LEU A C 1
ATOM 816 O O . LEU A 1 101 ? 1.190 14.160 1.986 1.00 84.69 101 LEU A O 1
ATOM 820 N N . GLU A 1 102 ? 1.715 16.288 1.519 1.00 83.06 102 GLU A N 1
ATOM 821 C CA . GLU A 1 102 ? 0.474 16.854 2.042 1.00 83.06 102 GLU A CA 1
ATOM 822 C C . GLU A 1 102 ? -0.669 16.766 1.009 1.00 83.06 102 GLU A C 1
ATOM 824 O O . GLU A 1 102 ? -0.441 16.843 -0.214 1.00 83.06 102 GLU A O 1
ATOM 829 N N . PRO A 1 103 ? -1.933 16.641 1.449 1.00 81.44 103 PRO A N 1
ATOM 830 C CA . PRO A 1 103 ? -3.083 16.838 0.575 1.00 81.44 103 PRO A CA 1
ATOM 831 C C . PRO A 1 103 ? -3.119 18.243 -0.059 1.00 81.44 103 PRO A C 1
ATOM 833 O O . PRO A 1 103 ? -2.624 19.212 0.515 1.00 81.44 103 PRO A O 1
ATOM 836 N N . PRO A 1 104 ? -3.722 18.391 -1.257 1.00 82.75 104 PRO A N 1
ATOM 837 C CA . PRO A 1 104 ? -4.388 17.352 -2.053 1.00 82.75 104 PRO A CA 1
ATOM 838 C C . PRO A 1 104 ? -3.422 16.496 -2.890 1.00 82.75 104 PRO A C 1
ATOM 840 O O . PRO A 1 104 ? -3.844 15.553 -3.563 1.00 82.75 104 PRO A O 1
ATOM 843 N N . ILE A 1 105 ? -2.131 16.814 -2.888 1.00 86.12 105 ILE A N 1
ATOM 844 C CA . ILE A 1 105 ? -1.136 16.227 -3.797 1.00 86.12 105 ILE A CA 1
ATOM 845 C C . ILE A 1 105 ? -0.857 14.772 -3.467 1.00 86.12 105 ILE A C 1
ATOM 847 O O . ILE A 1 105 ? -0.684 13.971 -4.382 1.00 86.12 105 ILE A O 1
ATOM 851 N N . LEU A 1 106 ? -0.933 14.417 -2.188 1.00 87.69 106 LEU A N 1
ATOM 852 C CA . LEU A 1 106 ? -0.876 13.037 -1.726 1.00 87.69 106 LEU A CA 1
ATOM 853 C C . LEU A 1 106 ? -1.815 12.103 -2.504 1.00 87.69 106 LEU A C 1
ATOM 855 O O . LEU A 1 106 ? -1.382 11.070 -3.005 1.00 87.69 106 LEU A O 1
ATOM 859 N N . SER A 1 107 ? -3.086 12.482 -2.665 1.00 88.06 107 SER A N 1
ATOM 860 C CA . SER A 1 107 ? -4.071 11.656 -3.380 1.00 88.06 107 SER A CA 1
ATOM 861 C C . SER A 1 107 ? -3.694 11.442 -4.852 1.00 88.06 107 SER A C 1
ATOM 863 O O . SER A 1 107 ? -3.767 10.325 -5.363 1.00 88.06 107 SER A O 1
ATOM 865 N N . HIS A 1 108 ? -3.199 12.489 -5.514 1.00 87.75 108 HIS A N 1
ATOM 866 C CA . HIS A 1 108 ? -2.731 12.426 -6.895 1.00 87.75 108 HIS A CA 1
ATOM 867 C C . HIS A 1 108 ? -1.477 11.563 -7.027 1.00 87.75 108 HIS A C 1
ATOM 869 O O . HIS A 1 108 ? -1.370 10.772 -7.961 1.00 87.75 108 HIS A O 1
ATOM 875 N N . ALA A 1 109 ? -0.550 11.678 -6.076 1.00 88.88 109 ALA A N 1
ATOM 876 C CA . ALA A 1 109 ? 0.667 10.885 -6.032 1.00 88.88 109 ALA A CA 1
ATOM 877 C C . ALA A 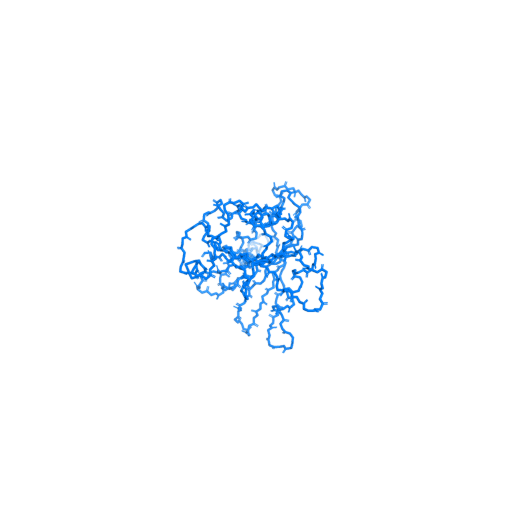1 109 ? 0.373 9.400 -5.805 1.00 88.88 109 ALA A C 1
ATOM 879 O O . ALA A 1 109 ? 0.883 8.571 -6.557 1.00 88.88 109 ALA A O 1
ATOM 880 N N . ILE A 1 110 ? -0.497 9.067 -4.845 1.00 89.75 110 ILE A N 1
ATOM 881 C CA . ILE A 1 110 ? -0.966 7.693 -4.632 1.00 89.75 110 ILE A CA 1
ATOM 882 C C . ILE A 1 110 ? -1.589 7.178 -5.929 1.00 89.75 110 ILE A C 1
ATOM 884 O O . ILE A 1 110 ? -1.125 6.175 -6.459 1.00 89.75 110 ILE A O 1
ATOM 888 N N . ASN A 1 111 ? -2.558 7.892 -6.508 1.00 88.94 111 ASN A N 1
ATOM 889 C CA . ASN A 1 111 ? -3.208 7.465 -7.747 1.00 88.94 111 ASN A CA 1
ATOM 890 C C . ASN A 1 111 ? -2.207 7.247 -8.898 1.00 88.94 111 ASN A C 1
ATOM 892 O O . ASN A 1 111 ? -2.279 6.237 -9.594 1.00 88.94 111 ASN A O 1
ATOM 896 N N . ALA A 1 112 ? -1.233 8.146 -9.066 1.00 88.12 112 ALA A N 1
ATOM 897 C CA . ALA A 1 112 ? -0.190 8.018 -10.080 1.00 88.12 112 ALA A CA 1
ATOM 898 C C . ALA A 1 112 ? 0.706 6.790 -9.850 1.00 88.12 112 ALA A C 1
ATOM 900 O O . ALA A 1 112 ? 1.053 6.100 -10.810 1.00 88.12 112 ALA A O 1
ATOM 901 N N . VAL A 1 113 ? 1.066 6.487 -8.598 1.00 88.69 113 VAL A N 1
ATOM 902 C CA . VAL A 1 113 ? 1.808 5.263 -8.259 1.00 88.69 113 VAL A CA 1
ATOM 903 C C . VAL A 1 113 ? 0.976 4.027 -8.588 1.00 88.69 113 VAL A C 1
ATOM 905 O O . VAL A 1 113 ? 1.473 3.119 -9.253 1.00 88.69 113 VAL A O 1
ATOM 908 N N . LEU A 1 114 ? -0.290 3.997 -8.171 1.00 87.25 114 LEU A N 1
ATOM 909 C CA . LEU A 1 114 ? -1.173 2.856 -8.403 1.00 87.25 114 LEU A CA 1
ATOM 910 C C . LEU A 1 114 ? -1.405 2.611 -9.900 1.00 87.25 114 LEU A C 1
ATOM 912 O O . LEU A 1 114 ? -1.306 1.470 -10.349 1.00 87.25 114 LEU A O 1
ATOM 916 N N . ALA A 1 115 ? -1.608 3.672 -10.685 1.00 86.38 115 ALA A N 1
ATOM 917 C CA . ALA A 1 115 ? -1.703 3.593 -12.142 1.00 86.38 115 ALA A CA 1
ATOM 918 C C . ALA A 1 115 ? -0.417 3.030 -12.765 1.00 86.38 115 ALA A C 1
ATOM 920 O O . ALA A 1 115 ? -0.469 2.128 -13.597 1.00 86.38 115 ALA A O 1
ATOM 921 N N . LYS A 1 116 ? 0.759 3.481 -12.307 1.00 86.81 116 LYS A N 1
ATOM 922 C CA . LYS A 1 116 ? 2.045 2.951 -12.786 1.00 86.81 116 LYS A CA 1
ATOM 923 C C . LYS A 1 116 ? 2.249 1.482 -12.436 1.00 86.81 116 LYS A C 1
ATOM 925 O O . LYS A 1 116 ? 2.826 0.770 -13.250 1.00 86.81 116 LYS A O 1
ATOM 930 N N . ILE A 1 117 ? 1.793 1.024 -11.269 1.00 85.69 117 ILE A N 1
ATOM 931 C CA . ILE A 1 117 ? 1.843 -0.400 -10.902 1.00 85.69 117 ILE A CA 1
ATOM 932 C C . ILE A 1 117 ? 0.881 -1.209 -11.784 1.00 85.69 117 ILE A C 1
ATOM 934 O O . ILE A 1 117 ? 1.240 -2.299 -12.227 1.00 85.69 117 ILE A O 1
ATOM 938 N N . ALA A 1 118 ? -0.310 -0.680 -12.075 1.00 83.75 118 ALA A N 1
ATOM 939 C CA . ALA A 1 118 ? -1.279 -1.331 -12.956 1.00 83.75 118 ALA A CA 1
ATOM 940 C C . ALA A 1 118 ? -0.755 -1.477 -14.401 1.00 83.75 118 ALA A C 1
ATOM 942 O O . ALA A 1 118 ? -0.889 -2.550 -14.995 1.00 83.75 118 ALA A O 1
ATOM 943 N N . ASP A 1 119 ? -0.094 -0.437 -14.923 1.00 83.62 119 ASP A N 1
ATOM 944 C CA . ASP A 1 119 ? 0.487 -0.383 -16.276 1.00 83.62 119 ASP A CA 1
ATOM 945 C C . ASP A 1 119 ? 1.900 -0.991 -16.380 1.00 83.62 119 ASP A C 1
ATOM 947 O O . ASP A 1 119 ? 2.492 -1.070 -17.468 1.00 83.62 119 ASP A O 1
ATOM 951 N N . ALA A 1 120 ? 2.475 -1.409 -15.251 1.00 83.50 120 ALA A N 1
ATOM 952 C CA . ALA A 1 120 ? 3.830 -1.928 -15.178 1.00 83.50 120 ALA A CA 1
ATOM 953 C C . ALA A 1 120 ? 4.003 -3.215 -15.996 1.00 83.50 120 ALA A C 1
ATOM 955 O O . ALA A 1 120 ? 3.121 -4.076 -16.086 1.00 83.50 120 ALA A O 1
ATOM 956 N N . LYS A 1 121 ? 5.210 -3.402 -16.543 1.00 81.25 121 LYS A N 1
ATOM 957 C CA . LYS A 1 121 ? 5.598 -4.681 -17.137 1.00 81.25 121 LYS A CA 1
ATOM 958 C C . LYS A 1 121 ? 5.710 -5.711 -16.016 1.00 81.25 121 LYS A C 1
ATOM 960 O O . LYS A 1 121 ? 6.594 -5.641 -15.162 1.00 81.25 121 LYS A O 1
ATOM 965 N N . ARG A 1 122 ? 4.806 -6.682 -16.031 1.00 79.31 122 ARG A N 1
ATOM 966 C CA . ARG A 1 122 ? 4.780 -7.744 -15.029 1.00 79.31 122 ARG A CA 1
ATOM 967 C C . ARG A 1 122 ? 5.961 -8.684 -15.252 1.00 79.31 122 ARG A C 1
ATOM 969 O O . ARG A 1 122 ? 6.213 -9.115 -16.377 1.00 79.31 122 ARG A O 1
ATOM 976 N N . ILE A 1 123 ? 6.696 -8.968 -14.180 1.00 71.44 123 ILE A N 1
ATOM 977 C CA . ILE A 1 123 ? 7.801 -9.940 -14.193 1.00 71.44 123 ILE A CA 1
ATOM 978 C C . ILE A 1 123 ? 7.242 -11.374 -14.119 1.00 71.44 123 ILE A C 1
ATOM 980 O O . ILE A 1 123 ? 7.856 -12.306 -14.624 1.00 71.44 123 ILE A O 1
ATOM 984 N N . SER A 1 124 ? 6.041 -11.532 -13.554 1.00 67.12 124 SER A N 1
ATOM 985 C CA . SER A 1 124 ? 5.270 -12.779 -13.500 1.00 67.12 124 SER A CA 1
ATOM 986 C C . SER A 1 124 ? 3.999 -12.689 -14.357 1.00 67.12 124 SER A C 1
ATOM 988 O O . SER A 1 124 ? 3.512 -11.597 -14.645 1.00 67.12 124 SER A O 1
ATOM 990 N N . SER A 1 125 ? 3.417 -13.834 -14.722 1.00 65.38 125 SER A N 1
ATOM 991 C CA . SER A 1 125 ? 2.101 -13.917 -15.375 1.00 65.38 125 SER A CA 1
ATOM 992 C C . SER A 1 125 ? 0.930 -13.614 -14.431 1.00 65.38 125 SER A C 1
ATOM 994 O O . SER A 1 125 ? -0.170 -13.301 -14.886 1.00 65.38 125 SER A O 1
ATOM 996 N N . THR A 1 126 ? 1.150 -13.686 -13.117 1.00 70.44 126 THR A N 1
ATOM 997 C CA . THR A 1 126 ? 0.136 -13.402 -12.093 1.00 70.44 126 THR A CA 1
ATOM 998 C C . THR A 1 126 ? -0.123 -11.908 -11.944 1.00 70.44 126 THR A C 1
ATOM 1000 O O . THR A 1 126 ? 0.797 -11.093 -12.044 1.00 70.44 126 THR A O 1
ATOM 1003 N N . VAL A 1 127 ? -1.372 -11.549 -11.649 1.00 73.25 127 VAL A N 1
ATOM 1004 C CA . VAL A 1 127 ? -1.738 -10.163 -11.350 1.00 73.25 127 VAL A CA 1
ATOM 1005 C C . VAL A 1 127 ? -1.082 -9.727 -10.031 1.00 73.25 127 VAL A C 1
ATOM 1007 O O . VAL A 1 127 ? -1.096 -10.506 -9.073 1.00 73.25 127 VAL A O 1
ATOM 1010 N N . PRO A 1 128 ? -0.437 -8.547 -9.974 1.00 81.81 128 PRO A N 1
ATOM 1011 C CA . PRO A 1 128 ? 0.246 -8.110 -8.765 1.00 81.81 128 PRO A CA 1
ATOM 1012 C C . PRO A 1 128 ? -0.733 -7.852 -7.614 1.00 81.81 128 PRO A C 1
ATOM 1014 O O . PRO A 1 128 ? -1.788 -7.252 -7.786 1.00 81.81 128 PRO A O 1
ATOM 1017 N N . SER A 1 129 ? -0.364 -8.286 -6.415 1.00 87.44 129 SER A N 1
ATOM 1018 C CA . SER A 1 129 ? -1.023 -7.900 -5.168 1.00 87.44 129 SER A CA 1
ATOM 1019 C C . SER A 1 129 ? -0.215 -6.792 -4.502 1.00 87.44 129 SER A C 1
ATOM 1021 O O . SER A 1 129 ? 1.006 -6.896 -4.381 1.00 87.44 129 SER A O 1
ATOM 1023 N N . ILE A 1 130 ? -0.894 -5.734 -4.080 1.00 90.56 130 ILE A N 1
ATOM 1024 C CA . ILE A 1 130 ? -0.336 -4.593 -3.368 1.00 90.56 130 ILE A CA 1
ATOM 1025 C C . ILE A 1 130 ? -0.607 -4.755 -1.871 1.00 90.56 130 ILE A C 1
ATOM 1027 O O . ILE A 1 130 ? -1.743 -4.937 -1.439 1.00 90.56 130 ILE A O 1
ATOM 1031 N N . VAL A 1 131 ? 0.448 -4.649 -1.074 1.00 91.25 131 VAL A N 1
ATOM 1032 C CA . VAL A 1 131 ? 0.412 -4.579 0.384 1.00 91.25 131 VAL A CA 1
ATOM 1033 C C . VAL A 1 131 ? 0.834 -3.172 0.783 1.00 91.25 131 VAL A C 1
ATOM 1035 O O . VAL A 1 131 ? 1.946 -2.756 0.469 1.00 91.25 131 VAL A O 1
ATOM 1038 N N . ALA A 1 132 ? -0.042 -2.436 1.458 1.00 92.12 132 ALA A N 1
ATOM 1039 C CA . ALA A 1 132 ? 0.227 -1.087 1.939 1.00 92.12 132 ALA A CA 1
ATOM 1040 C C . ALA A 1 132 ? 0.073 -1.042 3.468 1.00 92.12 132 ALA A C 1
ATOM 1042 O O . ALA A 1 132 ? -1.051 -0.921 3.967 1.00 92.12 132 ALA A O 1
ATOM 1043 N N . PRO A 1 133 ? 1.168 -1.232 4.223 1.00 90.19 133 PRO A N 1
ATOM 1044 C CA . PRO A 1 133 ? 1.161 -1.085 5.671 1.00 90.19 133 PRO A CA 1
ATOM 1045 C C . PRO A 1 133 ? 1.196 0.395 6.077 1.00 90.19 133 PRO A C 1
ATOM 1047 O O . PRO A 1 133 ? 1.941 1.190 5.508 1.00 90.19 133 PRO A O 1
ATOM 1050 N N . PHE A 1 134 ? 0.424 0.738 7.103 1.00 87.38 134 PHE A N 1
ATOM 1051 C CA . PHE A 1 134 ? 0.379 2.050 7.738 1.00 87.38 134 PHE A CA 1
ATOM 1052 C C . PHE A 1 134 ? 0.442 1.876 9.253 1.00 87.38 134 PHE A C 1
ATOM 1054 O O . PHE A 1 134 ? -0.299 1.069 9.824 1.00 87.38 134 PHE A O 1
ATOM 1061 N N . LEU A 1 135 ? 1.289 2.665 9.904 1.00 85.44 135 LEU A N 1
ATOM 1062 C CA . LEU A 1 135 ? 1.236 2.861 11.344 1.00 85.44 135 LEU A CA 1
ATOM 1063 C C . LEU A 1 135 ? 0.397 4.112 11.601 1.00 85.44 135 LEU A C 1
ATOM 1065 O O . LEU A 1 135 ? 0.674 5.177 11.056 1.00 85.44 135 LEU A O 1
ATOM 1069 N N . VAL A 1 136 ? -0.686 3.962 12.355 1.00 82.44 136 VAL A N 1
ATOM 1070 C CA . VAL A 1 136 ? -1.682 5.015 12.529 1.00 82.44 136 VAL A CA 1
ATOM 1071 C C . VAL A 1 136 ? -1.914 5.253 14.015 1.00 82.44 136 VAL A C 1
ATOM 1073 O O . VAL A 1 136 ? -2.321 4.321 14.708 1.00 82.44 136 VAL A O 1
ATOM 1076 N N . PRO A 1 137 ? -1.764 6.489 14.515 1.00 81.44 137 PRO A N 1
ATOM 1077 C CA . PRO A 1 137 ? -2.099 6.789 15.901 1.00 81.44 137 PRO A CA 1
ATOM 1078 C C . PRO A 1 137 ? -3.560 6.436 16.204 1.00 81.44 137 PRO A C 1
ATOM 1080 O O . PRO A 1 137 ? -4.462 6.790 15.439 1.00 81.44 137 PRO A O 1
ATOM 1083 N N . ALA A 1 138 ? -3.840 5.789 17.334 1.00 77.50 138 ALA A N 1
ATOM 1084 C CA . ALA A 1 138 ? -5.199 5.401 17.729 1.00 77.50 138 ALA A CA 1
ATOM 1085 C C . ALA A 1 138 ? -6.124 6.616 17.844 1.00 77.50 138 ALA A C 1
ATOM 1087 O O . ALA A 1 138 ? -7.308 6.525 17.529 1.00 77.50 138 ALA A O 1
ATOM 1088 N N . SER A 1 139 ? -5.591 7.787 18.206 1.00 78.38 139 SER A N 1
ATOM 1089 C CA . SER A 1 139 ? -6.342 9.051 18.210 1.00 78.38 139 SER A CA 1
ATOM 1090 C C . SER A 1 139 ? -6.908 9.427 16.828 1.00 78.38 139 SER A C 1
ATOM 1092 O O . SER A 1 139 ? -7.926 10.123 16.735 1.00 78.38 139 SER A O 1
ATOM 1094 N N . LYS A 1 140 ? -6.283 8.935 15.751 1.00 83.50 140 LYS A N 1
ATOM 1095 C CA . LYS A 1 140 ? -6.682 9.124 14.352 1.00 83.50 140 LYS A CA 1
ATOM 1096 C C . LYS A 1 140 ? -7.595 8.001 13.840 1.00 83.50 140 LYS A C 1
ATOM 1098 O O . LYS A 1 140 ? -8.154 8.139 12.754 1.00 83.50 140 LYS A O 1
ATOM 1103 N N . LEU A 1 141 ? -7.802 6.932 14.612 1.00 79.62 141 LEU A N 1
ATOM 1104 C CA . LEU A 1 141 ? -8.725 5.833 14.313 1.00 79.62 141 LEU A CA 1
ATOM 1105 C C . LEU A 1 141 ? -9.772 5.716 15.419 1.00 79.62 141 LEU A C 1
ATOM 1107 O O . LEU A 1 141 ? -9.606 5.001 16.407 1.00 79.62 141 LEU A O 1
ATOM 1111 N N . LYS A 1 142 ? -10.890 6.429 15.252 1.00 75.00 142 LYS A N 1
ATOM 1112 C CA . LYS A 1 142 ? -11.966 6.413 16.247 1.00 75.00 142 LYS A CA 1
ATOM 1113 C C . LYS A 1 142 ? -12.849 5.196 16.030 1.00 75.00 142 LYS A C 1
ATOM 1115 O O . LYS A 1 142 ? -13.531 5.097 15.013 1.00 75.00 142 LYS A O 1
ATOM 1120 N N . LEU A 1 143 ? -12.850 4.306 17.012 1.00 67.06 143 LEU A N 1
ATOM 1121 C CA . LEU A 1 143 ? -13.701 3.127 17.088 1.00 67.06 143 LEU A CA 1
ATOM 1122 C C . LEU A 1 143 ? -14.606 3.309 18.317 1.00 67.06 143 LEU A C 1
ATOM 1124 O O . LEU A 1 143 ? -14.125 3.309 19.448 1.00 67.06 143 LEU A O 1
ATOM 1128 N N . GLU A 1 144 ? -15.901 3.566 18.124 1.00 53.97 144 GLU A N 1
ATOM 1129 C CA . GLU A 1 144 ? -16.811 3.774 19.259 1.00 53.97 144 GLU A CA 1
ATOM 1130 C C . GLU A 1 144 ? -17.132 2.408 19.893 1.00 53.97 144 GLU A C 1
ATOM 1132 O O . GLU A 1 144 ? -17.787 1.571 19.272 1.00 53.97 144 GLU A O 1
ATOM 1137 N N . GLY A 1 145 ? -16.595 2.151 21.092 1.00 51.00 145 GLY A N 1
ATOM 1138 C CA . GLY A 1 145 ? -16.697 0.842 21.759 1.00 51.00 145 GLY A CA 1
ATOM 1139 C C . GLY A 1 145 ? -15.611 0.506 22.791 1.00 51.00 145 GLY A C 1
ATOM 1140 O O . GLY A 1 145 ? -15.518 -0.646 23.204 1.00 51.00 145 GLY A O 1
ATOM 1141 N N . GLY A 1 146 ? -14.816 1.489 23.227 1.00 48.06 146 GLY A N 1
ATOM 1142 C CA . GLY A 1 146 ? -13.689 1.286 24.139 1.00 48.06 146 GLY A CA 1
ATOM 1143 C C . GLY A 1 146 ? -12.392 0.974 23.394 1.00 48.06 146 GLY A C 1
ATOM 1144 O O . GLY A 1 146 ? -12.404 0.531 22.247 1.00 48.06 146 GLY A O 1
ATOM 1145 N N . ASN A 1 147 ? -11.261 1.237 24.053 1.00 47.59 147 ASN A N 1
ATOM 1146 C CA . ASN A 1 147 ? -9.944 0.815 23.583 1.00 47.59 147 ASN A CA 1
ATOM 1147 C C . ASN A 1 147 ? -9.990 -0.675 23.195 1.00 47.59 147 ASN A C 1
ATOM 1149 O O . ASN A 1 147 ? -10.776 -1.438 23.756 1.00 47.59 147 ASN A O 1
ATOM 1153 N N . LEU A 1 148 ? -9.099 -1.119 22.303 1.00 48.56 148 LEU A N 1
ATOM 1154 C CA . LEU A 1 148 ? -8.894 -2.529 21.908 1.00 48.56 148 LEU A CA 1
ATOM 1155 C C . LEU A 1 148 ? -8.559 -3.484 23.093 1.00 48.56 148 LEU A C 1
ATOM 1157 O O . LEU A 1 148 ? -8.218 -4.649 22.902 1.00 48.56 148 LEU A O 1
ATOM 1161 N N . THR A 1 149 ? -8.714 -3.026 24.336 1.00 44.78 149 THR A N 1
ATOM 1162 C CA . THR A 1 149 ? -8.632 -3.767 25.589 1.00 44.78 149 THR A CA 1
ATOM 1163 C C . THR A 1 149 ? -9.919 -4.556 25.841 1.00 44.78 149 THR A C 1
ATOM 1165 O O . THR A 1 149 ? -10.726 -4.219 26.709 1.00 44.78 149 THR A O 1
ATOM 1168 N N . THR A 1 150 ? -10.130 -5.639 25.100 1.00 40.88 150 THR A N 1
ATOM 1169 C CA . THR A 1 150 ? -11.038 -6.693 25.574 1.00 40.88 150 THR A CA 1
ATOM 1170 C C . THR A 1 150 ? -10.214 -7.730 26.322 1.00 40.88 150 THR A C 1
ATOM 1172 O O . THR A 1 150 ? -9.216 -8.198 25.784 1.00 40.88 150 THR A O 1
ATOM 1175 N N . ASN A 1 151 ? -10.638 -8.080 27.539 1.00 42.16 151 ASN A N 1
ATOM 1176 C CA . ASN A 1 151 ? -10.042 -9.047 28.476 1.00 42.16 151 ASN A CA 1
ATOM 1177 C C . ASN A 1 151 ? -10.006 -10.503 27.955 1.00 42.16 151 ASN A C 1
ATOM 1179 O O . ASN A 1 151 ? -10.384 -11.445 28.650 1.00 42.16 151 ASN A O 1
ATOM 1183 N N . SER A 1 152 ? -9.571 -10.709 26.718 1.00 45.91 152 SER A N 1
ATOM 1184 C CA . SER A 1 152 ? -9.326 -12.009 26.117 1.00 45.91 152 SER A CA 1
ATOM 1185 C C . SER A 1 152 ? -7.869 -12.040 25.668 1.00 45.91 152 SER A C 1
ATOM 1187 O O . SER A 1 152 ? -7.376 -11.058 25.124 1.00 45.91 152 SER A O 1
ATOM 1189 N N . ASN A 1 153 ? -7.178 -13.168 25.839 1.00 51.06 153 ASN A N 1
ATOM 1190 C CA . ASN A 1 153 ? -5.801 -13.389 25.361 1.00 51.06 153 ASN A CA 1
ATOM 1191 C C . ASN A 1 153 ? -5.640 -13.288 23.819 1.00 51.06 153 ASN A C 1
ATOM 1193 O O . ASN A 1 153 ? -4.658 -13.778 23.265 1.00 51.06 153 ASN A O 1
ATOM 1197 N N . LYS A 1 154 ? -6.610 -12.715 23.098 1.00 55.41 154 LYS A N 1
ATOM 1198 C CA . LYS A 1 154 ? -6.586 -12.468 21.659 1.00 55.41 154 LYS A CA 1
ATOM 1199 C C . LYS A 1 154 ? -6.849 -10.984 21.418 1.00 55.41 154 LYS A C 1
ATOM 1201 O O . LYS A 1 154 ? -7.927 -10.491 21.745 1.00 55.41 154 LYS A O 1
ATOM 1206 N N . LEU A 1 155 ? -5.869 -10.293 20.836 1.00 61.91 155 LEU A N 1
ATOM 1207 C CA . LEU A 1 155 ? -6.057 -8.932 20.336 1.00 61.91 155 LEU A CA 1
ATOM 1208 C C . LEU A 1 155 ? -7.178 -8.924 19.276 1.00 61.91 155 LEU A C 1
ATOM 1210 O O . LEU A 1 155 ? -7.183 -9.809 18.410 1.00 61.91 155 LEU A O 1
ATOM 1214 N N . PRO A 1 156 ? -8.120 -7.962 19.305 1.00 70.06 156 PRO A N 1
ATOM 1215 C CA . PRO A 1 156 ? -9.135 -7.846 18.265 1.00 70.06 156 PRO A CA 1
ATOM 1216 C C . PRO A 1 156 ? -8.476 -7.486 16.928 1.00 70.06 156 PRO A C 1
ATOM 1218 O O . PRO A 1 156 ? -7.715 -6.524 16.848 1.00 70.06 156 PRO A O 1
ATOM 1221 N N . LEU A 1 157 ? -8.788 -8.251 15.880 1.00 82.19 157 LEU A N 1
ATOM 1222 C CA . LEU A 1 157 ? -8.383 -7.972 14.504 1.00 82.19 157 LEU A CA 1
ATOM 1223 C C . LEU A 1 157 ? -9.638 -7.665 13.686 1.00 82.19 157 LEU A C 1
ATOM 1225 O O . LEU A 1 157 ? -10.501 -8.537 13.541 1.00 82.19 157 LEU A O 1
ATOM 1229 N N . TYR A 1 158 ? -9.748 -6.446 13.165 1.00 84.75 158 TYR A N 1
ATOM 1230 C CA . TYR A 1 158 ? -10.884 -6.024 12.350 1.00 84.75 158 TYR A CA 1
ATOM 1231 C C . TYR A 1 158 ? -10.564 -6.107 10.861 1.00 84.75 158 TYR A C 1
ATOM 1233 O O . TYR A 1 158 ? -9.443 -5.831 10.444 1.00 84.75 158 TYR A O 1
ATOM 1241 N N . GLY A 1 159 ? -11.560 -6.481 10.062 1.00 87.25 159 GLY A N 1
ATOM 1242 C CA . GLY A 1 159 ? -11.449 -6.658 8.621 1.00 87.25 159 GLY A CA 1
ATOM 1243 C C . GLY A 1 159 ? -12.526 -5.878 7.887 1.00 87.25 159 GLY A C 1
ATOM 1244 O O . GLY A 1 159 ? -13.717 -6.048 8.154 1.00 87.25 159 GLY A O 1
ATOM 1245 N N . ILE A 1 160 ? -12.114 -5.033 6.948 1.00 87.44 160 ILE A N 1
ATOM 1246 C CA . ILE A 1 160 ? -13.003 -4.245 6.092 1.00 87.44 160 ILE A CA 1
ATOM 1247 C C . ILE A 1 160 ? -12.783 -4.677 4.653 1.00 87.44 160 ILE A C 1
ATOM 1249 O O . ILE A 1 160 ? -11.656 -4.681 4.169 1.00 87.44 160 ILE A O 1
ATOM 1253 N N . GLN A 1 161 ? -13.865 -5.002 3.963 1.00 89.19 161 GLN A N 1
ATOM 1254 C CA . GLN A 1 161 ? -13.835 -5.321 2.545 1.00 89.19 161 GLN A CA 1
ATOM 1255 C C . GLN A 1 161 ? -14.360 -4.133 1.743 1.00 89.19 161 GLN A C 1
ATOM 1257 O O . GLN A 1 161 ? -15.369 -3.522 2.104 1.00 89.19 161 GLN A O 1
ATOM 1262 N N . VAL A 1 162 ? -13.666 -3.805 0.661 1.00 88.06 162 VAL A N 1
ATOM 1263 C CA . VAL A 1 162 ? -14.050 -2.778 -0.305 1.00 88.06 162 VAL A CA 1
ATOM 1264 C C . VAL A 1 162 ? -14.002 -3.399 -1.696 1.00 88.06 162 VAL A C 1
ATOM 1266 O O . VAL A 1 162 ? -13.066 -4.128 -2.013 1.00 88.06 162 VAL A O 1
ATOM 1269 N N . GLY A 1 163 ? -15.005 -3.093 -2.517 1.00 88.75 163 GLY A N 1
ATOM 1270 C CA . GLY A 1 163 ? -15.096 -3.605 -3.880 1.00 88.75 163 GLY A CA 1
ATOM 1271 C C . GLY A 1 163 ? -15.519 -5.079 -3.957 1.00 88.75 163 GLY A C 1
ATOM 1272 O O . GLY A 1 163 ? -16.116 -5.603 -3.012 1.00 88.75 163 GLY A O 1
ATOM 1273 N N . PRO A 1 164 ? -15.264 -5.738 -5.102 1.00 90.69 164 PRO A N 1
ATOM 1274 C CA . PRO A 1 164 ? -15.641 -7.127 -5.330 1.00 90.69 164 PRO A CA 1
ATOM 1275 C C . PRO A 1 164 ? -14.971 -8.096 -4.354 1.00 90.69 164 PRO A C 1
ATOM 1277 O O . PRO A 1 164 ? -13.811 -7.932 -3.977 1.00 90.69 164 PRO A O 1
ATOM 1280 N N . GLU A 1 165 ? -15.693 -9.151 -3.987 1.00 90.12 165 GLU A N 1
ATOM 1281 C CA . GLU A 1 165 ? -15.138 -10.224 -3.169 1.00 90.12 165 GLU A CA 1
ATOM 1282 C C . GLU A 1 165 ? -14.200 -11.128 -3.980 1.00 90.12 165 GLU A C 1
ATOM 1284 O O . GLU A 1 165 ? -14.537 -11.587 -5.070 1.00 90.12 165 GLU A O 1
ATOM 1289 N N . THR A 1 166 ? -13.039 -11.425 -3.400 1.00 87.50 166 THR A N 1
ATOM 1290 C CA . THR A 1 166 ? -12.066 -12.425 -3.862 1.00 87.50 166 THR A CA 1
ATOM 1291 C C . THR A 1 166 ? -11.889 -13.541 -2.834 1.00 87.50 166 THR A C 1
ATOM 1293 O O . THR A 1 166 ? -12.187 -13.357 -1.647 1.00 87.50 166 THR A O 1
ATOM 1296 N N . ASP A 1 167 ? -11.321 -14.675 -3.254 1.00 88.12 167 ASP A N 1
ATOM 1297 C CA . ASP A 1 167 ? -10.970 -15.783 -2.353 1.00 88.12 167 ASP A CA 1
ATOM 1298 C C . ASP A 1 167 ? -10.101 -15.312 -1.177 1.00 88.12 167 ASP A C 1
ATOM 1300 O O . ASP A 1 167 ? -10.354 -15.673 -0.026 1.00 88.12 167 ASP A O 1
ATOM 1304 N N . ALA A 1 168 ? -9.125 -14.435 -1.443 1.00 83.44 168 ALA A N 1
ATOM 1305 C CA . ALA A 1 168 ? -8.276 -13.853 -0.408 1.00 83.44 168 ALA A CA 1
ATOM 1306 C C . ALA A 1 168 ? -9.093 -13.016 0.588 1.00 83.44 168 ALA A C 1
ATOM 1308 O O . ALA A 1 168 ? -8.966 -13.199 1.801 1.00 83.44 168 ALA A O 1
ATOM 1309 N N . SER A 1 169 ? -9.988 -12.153 0.094 1.00 86.62 169 SER A N 1
ATOM 1310 C CA . SER A 1 169 ? -10.837 -11.328 0.962 1.00 86.62 169 SER A CA 1
ATOM 1311 C C . SER A 1 169 ? -11.805 -12.160 1.813 1.00 86.62 169 SER A C 1
ATOM 1313 O O . SER A 1 169 ? -12.030 -11.831 2.977 1.00 86.62 169 SER A O 1
ATOM 1315 N N . ARG A 1 170 ? -12.298 -13.296 1.297 1.00 89.88 170 ARG A N 1
ATOM 1316 C CA . ARG A 1 170 ? -13.143 -14.234 2.051 1.00 89.88 170 ARG A CA 1
ATOM 1317 C C . ARG A 1 170 ? -12.370 -14.911 3.180 1.00 89.88 170 ARG A C 1
ATOM 1319 O O . ARG A 1 170 ? -12.879 -15.031 4.295 1.00 89.88 170 ARG A O 1
ATOM 1326 N N . VAL A 1 171 ? -11.133 -15.331 2.908 1.00 90.31 171 VAL A N 1
ATOM 1327 C CA . VAL A 1 171 ? -10.248 -15.916 3.927 1.00 90.31 171 VAL A CA 1
ATOM 1328 C C . VAL A 1 171 ? -9.935 -14.893 5.021 1.00 90.31 171 VAL A C 1
ATOM 1330 O O . VAL A 1 171 ? -10.005 -15.234 6.202 1.00 90.31 171 VAL A O 1
ATOM 1333 N N . ILE A 1 172 ? -9.655 -13.640 4.653 1.00 88.25 172 ILE A N 1
ATOM 1334 C CA . ILE A 1 172 ? -9.410 -12.552 5.612 1.00 88.25 172 ILE A CA 1
ATOM 1335 C C . ILE A 1 172 ? -10.664 -12.279 6.449 1.00 88.25 172 ILE A C 1
ATOM 1337 O O . ILE A 1 172 ? -10.581 -12.237 7.678 1.00 88.25 172 ILE A O 1
ATOM 1341 N N . ALA A 1 173 ? -11.836 -12.164 5.822 1.00 88.06 173 ALA A N 1
ATOM 1342 C CA . ALA A 1 173 ? -13.106 -11.954 6.515 1.00 88.06 173 ALA A CA 1
ATOM 1343 C C . ALA A 1 173 ? -13.424 -13.083 7.514 1.00 88.06 173 ALA A C 1
ATOM 1345 O O . ALA A 1 173 ? -13.923 -12.820 8.603 1.00 88.06 173 ALA A O 1
ATOM 1346 N N . ALA A 1 174 ? -13.077 -14.335 7.199 1.00 89.44 174 ALA A N 1
ATOM 1347 C CA . ALA A 1 174 ? -13.261 -15.469 8.109 1.00 89.44 174 ALA A CA 1
ATOM 1348 C C . ALA A 1 174 ? -12.328 -15.444 9.337 1.00 89.44 174 ALA A C 1
ATOM 1350 O O . ALA A 1 174 ? -12.560 -16.167 10.309 1.00 89.44 174 ALA A O 1
ATOM 1351 N N . LYS A 1 175 ? -11.249 -14.653 9.291 1.00 88.31 175 LYS A N 1
ATOM 1352 C CA . LYS A 1 175 ? -10.248 -14.518 10.363 1.00 88.31 175 LYS A CA 1
ATOM 1353 C C . LYS A 1 175 ? -10.334 -13.187 11.107 1.00 88.31 175 LYS A C 1
ATOM 1355 O O . LYS A 1 175 ? -9.580 -12.985 12.055 1.00 88.31 175 LYS A O 1
ATOM 1360 N N . THR A 1 176 ? -11.236 -12.302 10.698 1.00 87.56 176 THR A N 1
ATOM 1361 C CA . THR A 1 176 ? -11.362 -10.946 11.232 1.00 87.56 176 THR A CA 1
ATOM 1362 C C . THR A 1 176 ? -12.780 -10.679 11.720 1.00 87.56 176 THR A C 1
ATOM 1364 O O . THR A 1 176 ? -13.738 -11.355 11.350 1.00 87.56 176 THR A O 1
ATOM 1367 N N . GLN A 1 177 ? -12.915 -9.693 12.597 1.00 85.75 177 GLN A N 1
ATOM 1368 C CA . GLN A 1 177 ? -14.207 -9.175 13.024 1.00 85.75 177 GLN A CA 1
ATOM 1369 C C . GLN A 1 177 ? -14.615 -8.026 12.104 1.00 85.75 177 GLN A C 1
ATOM 1371 O O . GLN A 1 177 ? -13.768 -7.267 11.635 1.00 85.75 177 GLN A O 1
ATOM 1376 N N . LYS A 1 178 ? -15.914 -7.852 11.855 1.00 82.25 178 LYS A N 1
ATOM 1377 C CA . LYS A 1 178 ? -16.373 -6.655 11.142 1.00 82.25 178 LYS A CA 1
ATOM 1378 C C . LYS A 1 178 ? -16.073 -5.417 11.996 1.00 82.25 178 LYS A C 1
ATOM 1380 O O . LYS A 1 178 ? -16.300 -5.476 13.207 1.00 82.25 178 LYS A O 1
ATOM 1385 N N . PRO A 1 179 ? -15.574 -4.316 11.408 1.00 76.81 179 PRO A N 1
ATOM 1386 C CA . PRO A 1 179 ? -15.378 -3.083 12.153 1.00 76.81 179 PRO A CA 1
ATOM 1387 C C . PRO A 1 179 ? -16.731 -2.569 12.671 1.00 76.81 179 PRO A C 1
ATOM 1389 O O . PRO A 1 179 ? -17.766 -2.801 12.031 1.00 76.81 179 PRO A O 1
ATOM 1392 N N . PRO A 1 180 ? -16.750 -1.819 13.781 1.00 73.62 180 PRO A N 1
ATOM 1393 C CA . PRO A 1 180 ? -17.920 -1.049 14.169 1.00 73.62 180 PRO A CA 1
ATOM 1394 C C . PRO A 1 180 ? -18.321 -0.082 13.055 1.00 73.62 180 PRO A C 1
ATOM 1396 O O . PRO A 1 180 ? -17.472 0.507 12.385 1.00 73.62 180 PRO A O 1
ATOM 1399 N N . LEU A 1 181 ? -19.629 0.116 12.885 1.00 70.38 181 LEU A N 1
ATOM 1400 C CA . LEU A 1 181 ? -20.186 1.041 11.888 1.00 70.38 181 LEU A CA 1
ATOM 1401 C C . LEU A 1 181 ? -19.731 2.496 12.105 1.00 70.38 181 LEU A C 1
ATOM 1403 O O . LEU A 1 181 ? -19.803 3.308 11.189 1.00 70.38 181 LEU A O 1
ATOM 1407 N N . SER A 1 182 ? -19.251 2.812 13.308 1.00 71.50 182 SER A N 1
ATOM 1408 C CA . SER A 1 182 ? -18.734 4.112 13.727 1.00 71.50 182 SER A CA 1
ATOM 1409 C C . SER A 1 182 ? -17.241 4.320 13.446 1.00 71.50 182 SER A C 1
ATOM 1411 O O . SER A 1 182 ? -16.713 5.349 13.865 1.00 71.50 182 SER A O 1
ATOM 1413 N N . LEU A 1 183 ? -16.543 3.394 12.768 1.00 76.44 183 LEU A N 1
ATOM 1414 C CA . LEU A 1 183 ? -15.116 3.558 12.473 1.00 76.44 183 LEU A CA 1
ATOM 1415 C C . LEU A 1 183 ? -14.873 4.822 11.634 1.00 76.44 183 LEU A C 1
ATOM 1417 O O . LEU A 1 183 ? -15.261 4.897 10.465 1.00 76.44 183 LEU A O 1
ATOM 1421 N N . GLN A 1 184 ? -14.179 5.794 12.223 1.00 82.62 184 GLN A N 1
ATOM 1422 C CA . GLN A 1 184 ? -13.744 7.009 11.540 1.00 82.62 184 GLN A CA 1
ATOM 1423 C C . GLN A 1 184 ? -12.228 7.013 11.394 1.00 82.62 184 GLN A C 1
ATOM 1425 O O . GLN A 1 184 ? -11.495 6.803 12.361 1.00 82.62 184 GLN A O 1
ATOM 1430 N N . ILE A 1 185 ? -11.776 7.307 10.178 1.00 85.44 185 ILE A N 1
ATOM 1431 C CA . ILE A 1 185 ? -10.365 7.385 9.822 1.00 85.44 185 ILE A CA 1
ATOM 1432 C C . ILE A 1 185 ? -10.021 8.855 9.614 1.00 85.44 185 ILE A C 1
ATOM 1434 O O . ILE A 1 185 ? -10.402 9.453 8.611 1.00 85.44 185 ILE A O 1
ATOM 1438 N N . HIS A 1 186 ? -9.298 9.417 10.576 1.00 87.88 186 HIS A N 1
ATOM 1439 C CA . HIS A 1 186 ? -8.780 10.788 10.576 1.00 87.88 186 HIS A CA 1
ATOM 1440 C C . HIS A 1 186 ? -7.285 10.832 10.236 1.00 87.88 186 HIS A C 1
ATOM 1442 O O . HIS A 1 186 ? -6.601 11.799 10.563 1.00 87.88 186 HIS A O 1
ATOM 1448 N N . TYR A 1 187 ? -6.768 9.772 9.611 1.00 87.75 187 TYR A N 1
ATOM 1449 C CA . TYR A 1 187 ? -5.398 9.683 9.117 1.00 87.75 187 TYR A CA 1
ATOM 1450 C C . TYR A 1 187 ? -5.390 9.826 7.596 1.00 87.75 187 TYR A C 1
ATOM 1452 O O . TYR A 1 187 ? -5.924 8.978 6.878 1.00 87.75 187 TYR A O 1
ATOM 1460 N N . GLU A 1 188 ? -4.824 10.929 7.115 1.00 88.62 188 GLU A N 1
ATOM 1461 C CA . GLU A 1 188 ? -4.991 11.377 5.731 1.00 88.62 188 GLU A CA 1
ATOM 1462 C C . GLU A 1 188 ? -4.407 10.422 4.680 1.00 88.62 188 GLU A C 1
ATOM 1464 O O . GLU A 1 188 ? -5.127 10.147 3.717 1.00 88.62 188 GLU A O 1
ATOM 1469 N N . PRO A 1 189 ? -3.196 9.842 4.836 1.00 89.06 189 PRO A N 1
ATOM 1470 C CA . PRO A 1 189 ? -2.664 8.896 3.852 1.00 89.06 189 PRO A CA 1
ATOM 1471 C C . PRO A 1 189 ? -3.562 7.673 3.663 1.00 89.06 189 PRO A C 1
ATOM 1473 O O . PRO A 1 189 ? -3.904 7.311 2.533 1.00 89.06 189 PRO A O 1
ATOM 1476 N N . LEU A 1 190 ? -4.030 7.092 4.771 1.00 88.88 190 LEU A N 1
ATOM 1477 C CA . LEU A 1 190 ? -4.970 5.973 4.749 1.00 88.88 190 LEU A CA 1
ATOM 1478 C C . LEU A 1 190 ? -6.310 6.392 4.135 1.00 88.88 190 LEU A C 1
ATOM 1480 O O . LEU A 1 190 ? -6.837 5.687 3.279 1.00 88.88 190 LEU A O 1
ATOM 1484 N N . ALA A 1 191 ? -6.857 7.545 4.523 1.00 89.50 191 ALA A N 1
ATOM 1485 C CA . ALA A 1 191 ? -8.117 8.039 3.973 1.00 89.50 191 ALA A CA 1
ATOM 1486 C C . ALA A 1 191 ? -8.035 8.264 2.451 1.00 89.50 191 ALA A C 1
ATOM 1488 O O . ALA A 1 191 ? -8.940 7.837 1.731 1.00 89.50 191 ALA A O 1
ATOM 1489 N N . CYS A 1 192 ? -6.941 8.853 1.953 1.00 89.94 192 CYS A N 1
ATOM 1490 C CA . CYS A 1 192 ? -6.693 9.044 0.522 1.00 89.94 192 CYS A CA 1
ATOM 1491 C C . CYS A 1 192 ? -6.643 7.702 -0.215 1.00 89.94 192 CYS A C 1
ATOM 1493 O O . CYS A 1 192 ? -7.333 7.524 -1.221 1.00 89.94 192 CYS A O 1
ATOM 1495 N N . PHE A 1 193 ? -5.879 6.738 0.308 1.00 89.19 193 PHE A N 1
ATOM 1496 C CA . PHE A 1 193 ? -5.784 5.402 -0.279 1.00 89.19 193 PHE A CA 1
ATOM 1497 C C . PHE A 1 193 ? -7.165 4.738 -0.367 1.00 89.19 193 PHE A C 1
ATOM 1499 O O . PHE A 1 193 ? -7.565 4.251 -1.425 1.00 89.19 193 PHE A O 1
ATOM 1506 N N . LEU A 1 194 ? -7.933 4.784 0.726 1.00 87.81 194 LEU A N 1
ATOM 1507 C CA . LEU A 1 194 ? -9.272 4.203 0.801 1.00 87.81 194 LEU A CA 1
ATOM 1508 C C . LEU A 1 194 ? -10.266 4.852 -0.160 1.00 87.81 194 LEU A C 1
ATOM 1510 O O . LEU A 1 194 ? -11.100 4.157 -0.741 1.00 87.81 194 LEU A O 1
ATOM 1514 N N . GLN A 1 195 ? -10.202 6.170 -0.329 1.00 89.69 195 GLN A N 1
ATOM 1515 C CA . GLN A 1 195 ? -11.050 6.872 -1.288 1.00 89.69 195 GLN A CA 1
ATOM 1516 C C . GLN A 1 195 ? -10.746 6.441 -2.723 1.00 89.69 195 GLN A C 1
ATOM 1518 O O . GLN A 1 195 ? -11.682 6.170 -3.472 1.00 89.69 195 GLN A O 1
ATOM 1523 N N . ILE A 1 196 ? -9.467 6.307 -3.083 1.00 89.19 196 ILE A N 1
ATOM 1524 C CA . ILE A 1 196 ? -9.052 5.890 -4.428 1.00 89.19 196 ILE A CA 1
ATOM 1525 C C . ILE A 1 196 ? -9.522 4.462 -4.723 1.00 89.19 196 ILE A C 1
ATOM 1527 O O . ILE A 1 196 ? -10.174 4.235 -5.743 1.00 89.19 196 ILE A O 1
ATOM 1531 N N . VAL A 1 197 ? -9.285 3.508 -3.814 1.00 87.81 197 VAL A N 1
ATOM 1532 C CA . VAL A 1 197 ? -9.715 2.112 -4.036 1.00 87.81 197 VAL A CA 1
ATOM 1533 C C . VAL A 1 197 ? -11.235 1.961 -4.085 1.00 87.81 197 VAL A C 1
ATOM 1535 O O . VAL A 1 197 ? -11.745 1.154 -4.862 1.00 87.81 197 VAL A O 1
ATOM 1538 N N . ARG A 1 198 ? -11.976 2.773 -3.316 1.00 88.81 198 ARG A N 1
ATOM 1539 C CA . ARG A 1 198 ? -13.445 2.826 -3.387 1.00 88.81 198 ARG A CA 1
ATOM 1540 C C . ARG A 1 198 ? -13.920 3.398 -4.715 1.00 88.81 198 ARG A C 1
ATOM 1542 O O . ARG A 1 198 ? -14.796 2.807 -5.337 1.00 88.81 198 ARG A O 1
ATOM 1549 N N . ALA A 1 199 ? -13.348 4.520 -5.149 1.00 90.31 199 ALA A N 1
ATOM 1550 C CA . ALA A 1 199 ? -13.721 5.178 -6.399 1.00 90.31 199 ALA A CA 1
ATOM 1551 C C . ALA A 1 199 ? -13.462 4.280 -7.617 1.00 90.31 199 ALA A C 1
ATOM 1553 O O . ALA A 1 199 ? -14.267 4.251 -8.544 1.00 90.31 199 ALA A O 1
ATOM 1554 N N . ALA A 1 200 ? -12.377 3.507 -7.584 1.00 86.19 200 ALA A N 1
ATOM 1555 C CA . ALA A 1 200 ? -12.028 2.556 -8.632 1.00 86.19 200 ALA A CA 1
ATOM 1556 C C . ALA A 1 200 ? -12.695 1.171 -8.472 1.00 86.19 200 ALA A C 1
ATOM 1558 O O . ALA A 1 200 ? -12.468 0.293 -9.300 1.00 86.19 200 ALA A O 1
ATOM 1559 N N . ASN A 1 201 ? -13.526 0.966 -7.438 1.00 88.25 201 ASN A N 1
ATOM 1560 C CA . ASN A 1 201 ? -14.198 -0.303 -7.128 1.00 88.25 201 ASN A CA 1
ATOM 1561 C C . ASN A 1 201 ? -13.240 -1.513 -7.108 1.00 88.25 201 ASN A C 1
ATOM 1563 O O . ASN A 1 201 ? -13.516 -2.569 -7.681 1.00 88.25 201 ASN A O 1
ATOM 1567 N N . LEU A 1 202 ? -12.087 -1.338 -6.466 1.00 85.44 202 LEU A N 1
ATOM 1568 C CA . LEU A 1 202 ? -11.002 -2.314 -6.470 1.00 85.44 202 LEU A CA 1
ATOM 1569 C C . LEU A 1 202 ? -11.159 -3.345 -5.344 1.00 85.44 202 LEU A C 1
ATOM 1571 O O . LEU A 1 202 ? -11.474 -2.946 -4.219 1.00 85.44 202 LEU A O 1
ATOM 1575 N N . PRO A 1 203 ? -10.885 -4.642 -5.591 1.00 89.06 203 PRO A N 1
ATOM 1576 C CA . PRO A 1 203 ? -11.012 -5.686 -4.578 1.00 89.06 203 PRO A CA 1
ATOM 1577 C C . PRO A 1 203 ? -9.939 -5.529 -3.492 1.00 89.06 203 PRO A C 1
ATOM 1579 O O . PRO A 1 203 ? -8.778 -5.909 -3.660 1.00 89.06 203 PRO A O 1
ATOM 1582 N N . THR A 1 204 ? -10.334 -4.953 -2.358 1.00 90.44 204 THR A N 1
ATOM 1583 C CA . THR A 1 204 ? -9.423 -4.530 -1.288 1.00 90.44 204 THR A CA 1
ATOM 1584 C C . THR A 1 204 ? -9.888 -5.056 0.065 1.00 90.44 204 THR A C 1
ATOM 1586 O O . THR A 1 204 ? -11.061 -4.959 0.424 1.00 90.44 204 THR A O 1
ATOM 1589 N N . SER A 1 205 ? -8.952 -5.595 0.841 1.00 90.62 205 SER A N 1
ATOM 1590 C CA . SER A 1 205 ? -9.139 -6.017 2.229 1.00 90.62 205 SER A CA 1
ATOM 1591 C C . SER A 1 205 ? -8.274 -5.157 3.140 1.00 90.62 205 SER A C 1
ATOM 1593 O O . SER A 1 205 ? -7.070 -5.043 2.938 1.00 90.62 205 SER A O 1
ATOM 1595 N N . ILE A 1 206 ? -8.874 -4.555 4.155 1.00 89.44 206 ILE A N 1
ATOM 1596 C CA . ILE A 1 206 ? -8.188 -3.705 5.127 1.00 89.44 206 ILE A CA 1
ATOM 1597 C C . ILE A 1 206 ? -8.230 -4.431 6.454 1.00 89.44 206 ILE A C 1
ATOM 1599 O O . ILE A 1 206 ? -9.306 -4.797 6.927 1.00 89.44 206 ILE A O 1
ATOM 1603 N N . ILE A 1 207 ? -7.065 -4.635 7.043 1.00 88.50 207 ILE A N 1
ATOM 1604 C CA . ILE A 1 207 ? -6.900 -5.299 8.323 1.00 88.50 207 ILE A CA 1
ATOM 1605 C C . ILE A 1 207 ? -6.436 -4.244 9.319 1.00 88.50 207 ILE A C 1
ATOM 1607 O O . ILE A 1 207 ? -5.427 -3.581 9.093 1.00 88.50 207 ILE A O 1
ATOM 1611 N N . VAL A 1 208 ? -7.180 -4.083 10.407 1.00 84.56 208 VAL A N 1
ATOM 1612 C CA . VAL A 1 208 ? -6.856 -3.152 11.492 1.00 84.56 208 VAL A CA 1
ATOM 1613 C C . VAL A 1 208 ? -6.592 -3.969 12.746 1.00 84.56 208 VAL A C 1
ATOM 1615 O O . VAL A 1 208 ? -7.470 -4.708 13.203 1.00 84.56 208 VAL A O 1
ATOM 1618 N N . GLY A 1 209 ? -5.386 -3.849 13.287 1.00 79.12 209 GLY A N 1
ATOM 1619 C CA . GLY A 1 209 ? -4.969 -4.510 14.518 1.00 79.12 209 GLY A CA 1
ATOM 1620 C C . GLY A 1 209 ? -4.375 -3.518 15.511 1.00 79.12 209 GLY A C 1
ATOM 1621 O O . GLY A 1 209 ? -3.889 -2.449 15.142 1.00 79.12 209 GLY A O 1
ATOM 1622 N N . GLN A 1 210 ? -4.405 -3.878 16.793 1.00 71.31 210 GLN A N 1
ATOM 1623 C CA . GLN A 1 210 ? -3.588 -3.178 17.780 1.00 71.31 210 GLN A CA 1
ATOM 1624 C C . GLN A 1 210 ? -2.148 -3.678 17.678 1.00 71.31 210 GLN A C 1
ATOM 1626 O O . GLN A 1 210 ? -1.918 -4.883 17.545 1.00 71.31 210 GLN A O 1
ATOM 1631 N N . ARG A 1 211 ? -1.178 -2.775 17.809 1.00 66.00 211 ARG A N 1
ATOM 1632 C CA . ARG A 1 211 ? 0.209 -3.175 18.020 1.00 66.00 211 ARG A CA 1
ATOM 1633 C C . ARG A 1 211 ? 0.321 -3.933 19.348 1.00 66.00 211 ARG A C 1
ATOM 1635 O O . ARG A 1 211 ? -0.232 -3.509 20.364 1.00 66.00 211 ARG A O 1
ATOM 1642 N N . SER A 1 212 ? 1.008 -5.077 19.355 1.00 53.38 212 SER A N 1
ATOM 1643 C CA . SER A 1 212 ? 1.226 -5.840 20.590 1.00 53.38 212 SER A CA 1
ATOM 1644 C C . SER A 1 212 ? 2.069 -5.029 21.575 1.00 53.38 212 SER A C 1
ATOM 1646 O O . SER A 1 212 ? 3.078 -4.447 21.175 1.00 53.38 212 SER A O 1
ATOM 1648 N N . GLN A 1 213 ? 1.695 -5.047 22.858 1.00 51.47 213 GLN A N 1
ATOM 1649 C CA . GLN A 1 213 ? 2.493 -4.466 23.938 1.00 51.47 213 GLN A CA 1
ATOM 1650 C C . GLN A 1 213 ? 3.900 -5.077 23.914 1.00 51.47 213 GLN A C 1
ATOM 1652 O O . GLN A 1 213 ? 4.078 -6.265 24.184 1.00 51.47 213 GLN A O 1
ATOM 1657 N N . SER A 1 214 ? 4.902 -4.276 23.553 1.00 44.47 214 SER A N 1
ATOM 1658 C CA . SER A 1 214 ? 6.295 -4.664 23.745 1.00 44.47 214 SER A CA 1
ATOM 1659 C C . SER A 1 214 ? 6.625 -4.497 25.229 1.00 44.47 214 SER A C 1
ATOM 1661 O O . SER A 1 214 ? 6.415 -3.403 25.755 1.00 44.47 214 SER A O 1
ATOM 1663 N N . PRO A 1 215 ? 7.196 -5.507 25.909 1.00 44.44 215 PRO A N 1
ATOM 1664 C CA . PRO A 1 215 ? 7.627 -5.372 27.303 1.00 44.44 215 PRO A CA 1
ATOM 1665 C C . PRO A 1 215 ? 8.762 -4.347 27.491 1.00 44.44 215 PRO A C 1
ATOM 1667 O O . PRO A 1 215 ? 9.155 -4.072 28.618 1.00 44.44 215 PRO A O 1
ATOM 1670 N N . PHE A 1 216 ? 9.300 -3.787 26.401 1.00 44.00 216 PHE A N 1
ATOM 1671 C CA . PHE A 1 216 ? 10.419 -2.847 26.416 1.00 44.00 216 PHE A CA 1
ATOM 1672 C C . PHE A 1 216 ? 10.014 -1.378 26.256 1.00 44.00 216 PHE A C 1
ATOM 1674 O O . PHE A 1 216 ? 10.897 -0.524 26.284 1.00 44.00 216 PHE A O 1
ATOM 1681 N N . ASN A 1 217 ? 8.729 -1.055 26.050 1.00 43.16 217 ASN A N 1
ATOM 1682 C CA . ASN A 1 217 ? 8.331 0.346 25.897 1.00 43.16 217 ASN A CA 1
ATOM 1683 C C . ASN A 1 217 ? 6.849 0.587 26.230 1.00 43.16 217 ASN A C 1
ATOM 1685 O O . ASN A 1 217 ? 5.974 0.473 25.372 1.00 43.16 217 ASN A O 1
ATOM 1689 N N . GLU A 1 218 ? 6.573 0.973 27.477 1.00 48.19 218 GLU A N 1
ATOM 1690 C CA . GLU A 1 218 ? 5.242 1.403 27.939 1.00 48.19 218 GLU A CA 1
ATOM 1691 C C . GLU A 1 218 ? 4.808 2.760 27.343 1.00 48.19 218 GLU A C 1
ATOM 1693 O O . GLU A 1 218 ? 3.680 3.185 27.543 1.00 48.19 218 GLU A O 1
ATOM 1698 N N . ALA A 1 219 ? 5.663 3.454 26.583 1.00 47.06 219 ALA A N 1
ATOM 1699 C CA . ALA A 1 219 ? 5.344 4.761 25.998 1.00 47.06 219 ALA A CA 1
ATOM 1700 C C . ALA A 1 219 ? 4.659 4.704 24.612 1.00 47.06 219 ALA A C 1
ATOM 1702 O O . ALA A 1 219 ? 4.197 5.731 24.131 1.00 47.06 219 ALA A O 1
ATOM 1703 N N . LEU A 1 220 ? 4.572 3.530 23.966 1.00 49.06 220 LEU A N 1
ATOM 1704 C CA . LEU A 1 220 ? 4.006 3.353 22.609 1.00 49.06 220 LEU A CA 1
ATOM 1705 C C . LEU A 1 220 ? 2.576 2.777 22.619 1.00 49.06 220 LEU A C 1
ATOM 1707 O O . LEU A 1 220 ? 2.145 2.123 21.672 1.00 49.06 220 LEU A O 1
ATOM 1711 N N . ILE A 1 221 ? 1.846 2.971 23.721 1.00 51.22 221 ILE A N 1
ATOM 1712 C CA . ILE A 1 221 ? 0.553 2.319 24.005 1.00 51.22 221 ILE A CA 1
ATOM 1713 C C . ILE A 1 221 ? -0.557 2.700 23.003 1.00 51.22 221 ILE A C 1
ATOM 1715 O O . ILE A 1 221 ? -1.584 2.020 22.938 1.00 51.22 221 ILE A O 1
ATOM 1719 N N . GLU A 1 222 ? -0.360 3.738 22.191 1.00 60.16 222 GLU A N 1
ATOM 1720 C CA . GLU A 1 222 ? -1.442 4.382 21.448 1.00 60.16 222 GLU A CA 1
ATOM 1721 C C . GLU A 1 222 ? -1.415 4.189 19.929 1.00 60.16 222 GLU A C 1
ATOM 1723 O O . GLU A 1 222 ? -2.300 4.725 19.281 1.00 60.16 222 GLU A O 1
ATOM 1728 N N . ASP A 1 223 ? -0.509 3.412 19.332 1.00 62.75 223 ASP A N 1
ATOM 1729 C CA . ASP A 1 223 ? -0.511 3.231 17.868 1.00 62.75 223 ASP A CA 1
ATOM 1730 C C . ASP A 1 223 ? -1.250 1.960 17.416 1.00 62.75 223 ASP A C 1
ATOM 1732 O O . ASP A 1 223 ? -1.158 0.882 18.017 1.00 62.75 223 ASP A O 1
ATOM 1736 N N . GLN A 1 224 ? -2.000 2.084 16.323 1.00 65.88 224 GLN A N 1
ATOM 1737 C CA . GLN A 1 224 ? -2.675 0.995 15.622 1.00 65.88 224 GLN A CA 1
ATOM 1738 C C . GLN A 1 224 ? -1.943 0.675 14.320 1.00 65.88 224 GLN A C 1
ATOM 1740 O O . GLN A 1 224 ? -1.459 1.559 13.616 1.00 65.88 224 GLN A O 1
ATOM 1745 N N . GLU A 1 225 ? -1.903 -0.605 13.970 1.00 70.62 225 GLU A N 1
ATOM 1746 C CA . GLU A 1 225 ? -1.331 -1.065 12.710 1.00 70.62 225 GLU A CA 1
ATOM 1747 C C . GLU A 1 225 ? -2.465 -1.355 11.730 1.00 70.62 225 GLU A C 1
ATOM 1749 O O . GLU A 1 225 ? -3.374 -2.149 12.002 1.00 70.62 225 GLU A O 1
ATOM 1754 N N . VAL A 1 226 ? -2.416 -0.696 10.575 1.00 71.00 226 VAL A N 1
ATOM 1755 C CA . VAL A 1 226 ? -3.363 -0.902 9.483 1.00 71.00 226 VAL A CA 1
ATOM 1756 C C . VAL A 1 226 ? -2.618 -1.496 8.303 1.00 71.00 226 VAL A C 1
ATOM 1758 O O . VAL A 1 226 ? -1.721 -0.879 7.741 1.00 71.00 226 VAL A O 1
ATOM 1761 N N . ILE A 1 227 ? -3.015 -2.693 7.891 1.00 76.38 227 ILE A N 1
ATOM 1762 C CA . ILE A 1 227 ? -2.481 -3.346 6.700 1.00 76.38 227 ILE A CA 1
ATOM 1763 C C . ILE A 1 227 ? -3.573 -3.352 5.645 1.00 76.38 227 ILE A C 1
ATOM 1765 O O . ILE A 1 227 ? -4.628 -3.961 5.830 1.00 76.38 227 ILE A O 1
ATOM 1769 N N . ILE A 1 228 ? -3.314 -2.701 4.517 1.00 75.62 228 ILE A N 1
ATOM 1770 C CA . ILE A 1 228 ? -4.185 -2.788 3.349 1.00 75.62 228 ILE A CA 1
ATOM 1771 C C . ILE A 1 228 ? -3.617 -3.835 2.398 1.00 75.62 228 ILE A C 1
ATOM 1773 O O . ILE A 1 228 ? -2.453 -3.775 2.010 1.00 75.62 228 ILE A O 1
ATOM 1777 N N . LEU A 1 229 ? -4.455 -4.788 2.015 1.00 72.19 229 LEU A N 1
ATOM 1778 C CA . LEU A 1 229 ? -4.179 -5.791 0.999 1.00 72.19 229 LEU A CA 1
ATOM 1779 C C . LEU A 1 229 ? -5.110 -5.537 -0.180 1.00 72.19 229 LEU A C 1
ATOM 1781 O O . LEU A 1 229 ? -6.330 -5.639 -0.058 1.00 72.19 229 LEU A O 1
ATOM 1785 N N . TRP A 1 230 ? -4.538 -5.215 -1.327 1.00 73.06 230 TRP A N 1
ATOM 1786 C CA . TRP A 1 230 ? -5.255 -4.991 -2.573 1.00 73.06 230 TRP A CA 1
ATOM 1787 C C . TRP A 1 230 ? -4.741 -5.968 -3.634 1.00 73.06 230 TRP A C 1
ATOM 1789 O O . TRP A 1 230 ? -3.541 -6.182 -3.756 1.00 73.06 230 TRP A O 1
ATOM 1799 N N . GLN A 1 231 ? -5.638 -6.590 -4.395 1.00 63.47 231 GLN A N 1
ATOM 1800 C CA . GLN A 1 231 ? -5.282 -7.389 -5.570 1.00 63.47 231 GLN A CA 1
ATO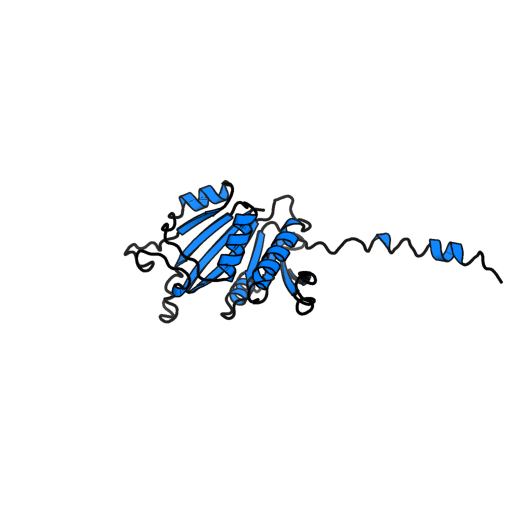M 1801 C C . GLN A 1 231 ? -5.661 -6.610 -6.837 1.00 63.47 231 GLN A C 1
ATOM 1803 O O . GLN A 1 231 ? -6.811 -6.190 -6.967 1.00 63.47 231 GLN A O 1
ATOM 1808 N N . LEU A 1 232 ? -4.696 -6.354 -7.729 1.00 57.25 232 LEU A N 1
ATOM 1809 C CA . LEU A 1 232 ? -4.979 -5.765 -9.047 1.00 57.25 232 LEU A CA 1
ATOM 1810 C C . LEU A 1 232 ? -5.733 -6.746 -9.954 1.00 57.25 232 LEU A C 1
ATOM 1812 O O . LEU A 1 232 ? -5.729 -7.964 -9.657 1.00 57.25 232 LEU A O 1
#

Organism: Theobroma cacao (NCBI:txid3641)

InterPro domains:
  IPR057216 Domain of unknown function DUF7894 [PF25428] (26-227)
  IPR057216 Domain of unknown function DUF7894 [PTHR37221] (26-227)

Foldseek 3Di:
DDPPVVVVVVVVVCPVVVVVPPPPQAEFEQEEEEEECDPVCVSVVVVVVVVDPDDDWDWDKDWAQLCCVVPDVVCRPQTWIWIFTDDVPHTPGIYIYGYDDDPPVLLSSLVSVVVSLQRHHYSDPFFHKYKYKDKAFLVQWDAPDDDQPDPDPDRAKEKDWFADDDPVSVVVPVVHDHGPPPTGGNDPNVVSNVVVCNVVRFGKMKIKTADDDDPVDPPVRGIIMIMIITTD

Radius of gyration: 22.33 Å; chains: 1; bounding box: 50×39×83 Å

Secondary structure (DSSP, 8-state):
--SSHHHHTTTTTSSSTTSTT-----EE-SEEEEEE--TTSHHHHHHHHTS-SSSS-EEEEEEEE--GGGT-GGGTT-EEEEEEEEETTEEEEEEEEE----TTHHHHHHHHHHHHHHSSEESSSSPPEEEEEEEEEGGGEE-SSS-S--SSSS--EEEEEESS--HHHHHHHHHSBPPPTT-EE--HHHHHHHHHHHHTT--EEEEEEEPP--TT-TT-TTEEEEEEEEE-